Protein AF-A0A1I6FXL6-F1 (afdb_monomer_lite)

InterPro domains:
  IPR005835 Nucleotidyl transferase domain [PF00483] (46-208)
  IPR029044 Nucleotide-diphospho-sugar transferases [G3DSA:3.90.550.10] (43-233)
  IPR029044 Nucleotide-diphospho-sugar transferases [SSF53448] (46-231)
  IPR050065 Bifunctional protein GlmU-like [PTHR43584] (46-233)

Radius of gyration: 17.52 Å; chains: 1; bounding box: 41×56×43 Å

Organism: Halorubrum sodomense (NCBI:txid35743)

Foldseek 3Di:
DDKKKKKFAADDDDWKWQDDQQWTDADDDDDDDDDDDDDPDDDHGHTAAIEIQDEPPRVVVCVVAPQHDPNHGYHYFYPPDPQADLSSVLSCLVPYAWKIKMAMTLKFFQITPRVLVVVCVPFQKEFAKDFDPQVVLLQAWAFDADPVRFTQFTDGNDPGGPHRIGGRRIMIHTSCLSVLSVPFDGDVVRHGYSRSSVNVCVVVPTGYYYDHGHDMQRHDDPVSSVVSVCSSVVVPDPDD

pLDDT: mean 76.02, std 23.43, range [23.67, 97.94]

Secondary structure (DSSP, 8-state):
----EEEEE-SS---B--PBTTB-----PPS--------TT------SEEEEEEBTBHHHHHHHHTTEETTEEEEEEE--S---HHHHHHTTGGG--SSEEEEETTEEESSB-HHHHHHTTSSSEEEEEEE--HHHHTTSEEEEE-TTS-EEEEEES-SS-S-SEEEEEEEEE-THHHHHHHT----TTS---HHHHHHHHHHHT--EEEEE-S-EEE--STHHHHHHHHHHTT------

Sequence (240 aa):
MDRASAVVRNEDTSICVESIENESVVRKRPATVRGPRSGPFGIDPGADELVVIVGYEAAQIVDRFGDAFEGVPITYAHQRERLGLGHAVLQAEPHVDGTFLLVNGDNVFAGSVAPAVEAVAEADAVLAVEEVSPEVAATTGVIETDEVGRVTGIVEKPAEPPSTLVTTGCYVLPEDVFHACALLRPSAEGEYQLSEAVGLLVRAGYEVETVRVGERVNVNIPDDIERASGLVRGESGTSS

Structure (mmCIF, N/CA/C/O backbone):
data_AF-A0A1I6FXL6-F1
#
_entry.id   AF-A0A1I6FXL6-F1
#
loop_
_atom_site.group_PDB
_atom_site.id
_atom_site.type_symbol
_atom_site.label_atom_id
_atom_site.label_alt_id
_atom_site.label_comp_id
_atom_site.label_asym_id
_atom_site.label_entity_id
_atom_site.label_seq_id
_atom_site.pdbx_PDB_ins_code
_atom_site.Cartn_x
_atom_site.Cartn_y
_atom_site.Cartn_z
_atom_site.occupancy
_atom_site.B_iso_or_equiv
_atom_site.auth_seq_id
_atom_site.auth_comp_id
_atom_site.auth_asym_id
_atom_site.auth_atom_id
_atom_site.pdbx_PDB_model_num
ATOM 1 N N . MET A 1 1 ? 16.517 5.643 -3.283 1.00 32.84 1 MET A N 1
ATOM 2 C CA . MET A 1 1 ? 16.492 4.189 -3.504 1.00 32.84 1 MET A CA 1
ATOM 3 C C . MET A 1 1 ? 15.330 3.845 -4.407 1.00 32.84 1 MET A C 1
ATOM 5 O O . MET A 1 1 ? 14.529 4.725 -4.722 1.00 32.84 1 MET A O 1
ATOM 9 N N . ASP A 1 2 ? 15.296 2.603 -4.857 1.00 36.66 2 ASP A N 1
ATOM 10 C CA . ASP A 1 2 ? 14.399 2.126 -5.893 1.00 36.66 2 ASP A CA 1
ATOM 11 C C . ASP A 1 2 ? 13.208 1.402 -5.273 1.00 36.66 2 ASP A C 1
ATOM 13 O O . ASP A 1 2 ? 13.325 0.756 -4.236 1.00 36.66 2 ASP A O 1
ATOM 17 N N . ARG A 1 3 ? 12.038 1.566 -5.892 1.00 39.38 3 ARG A N 1
ATOM 18 C CA . ARG A 1 3 ? 10.772 1.019 -5.406 1.00 39.38 3 ARG A CA 1
ATOM 19 C C . ARG A 1 3 ? 10.142 0.161 -6.488 1.00 39.38 3 ARG A C 1
ATOM 21 O O . ARG A 1 3 ? 9.489 0.680 -7.391 1.00 39.38 3 ARG A O 1
ATOM 28 N N . ALA A 1 4 ? 10.348 -1.146 -6.381 1.00 32.81 4 ALA A N 1
ATOM 29 C CA . ALA A 1 4 ? 9.409 -2.115 -6.931 1.00 32.81 4 ALA A CA 1
ATOM 30 C C . ALA A 1 4 ? 8.164 -2.180 -6.026 1.00 32.81 4 ALA A C 1
ATOM 32 O O . ALA A 1 4 ? 8.169 -1.698 -4.888 1.00 32.81 4 ALA A O 1
ATOM 33 N N . SER A 1 5 ? 7.075 -2.771 -6.500 1.00 42.16 5 SER A N 1
ATOM 34 C CA . SER A 1 5 ? 5.907 -3.078 -5.660 1.00 42.16 5 SER A CA 1
ATOM 35 C C . SER A 1 5 ? 5.261 -4.367 -6.147 1.00 42.16 5 SER A C 1
ATOM 37 O O . SER A 1 5 ? 5.043 -4.524 -7.345 1.00 42.16 5 SER A O 1
ATOM 39 N N . ALA A 1 6 ? 4.986 -5.298 -5.239 1.00 46.84 6 ALA A N 1
ATOM 40 C CA . ALA A 1 6 ? 4.381 -6.584 -5.555 1.00 46.84 6 ALA A CA 1
ATOM 41 C C . ALA A 1 6 ? 2.905 -6.572 -5.147 1.00 46.84 6 ALA A C 1
ATOM 43 O O . ALA A 1 6 ? 2.578 -6.366 -3.978 1.00 46.84 6 ALA A O 1
ATOM 44 N N . VAL A 1 7 ? 2.021 -6.806 -6.113 1.00 46.59 7 VAL A N 1
ATOM 45 C CA . VAL A 1 7 ? 0.597 -7.065 -5.891 1.00 46.59 7 VAL A CA 1
ATOM 46 C C . VAL A 1 7 ? 0.344 -8.570 -5.992 1.00 46.59 7 VAL A C 1
ATOM 48 O O . VAL A 1 7 ? 0.987 -9.281 -6.763 1.00 46.59 7 VAL A O 1
ATOM 51 N N . VAL A 1 8 ? -0.556 -9.065 -5.150 1.00 49.78 8 VAL A N 1
ATOM 52 C CA . VAL A 1 8 ? -0.733 -10.478 -4.829 1.00 49.78 8 VAL A CA 1
ATOM 53 C C . VAL A 1 8 ? -2.215 -10.831 -4.849 1.00 49.78 8 VAL A C 1
ATOM 55 O O . VAL A 1 8 ? -2.989 -10.364 -4.010 1.00 49.78 8 VAL A O 1
ATOM 58 N N . ARG A 1 9 ? -2.594 -11.703 -5.785 1.00 37.50 9 ARG A N 1
ATOM 59 C CA . ARG A 1 9 ? -3.959 -12.228 -5.930 1.00 37.50 9 ARG A CA 1
ATOM 60 C C . ARG A 1 9 ? -4.186 -13.414 -4.988 1.00 37.50 9 ARG A C 1
ATOM 62 O O . ARG A 1 9 ? -3.285 -14.239 -4.821 1.00 37.50 9 ARG A O 1
ATOM 69 N N . ASN A 1 10 ? -5.369 -13.531 -4.381 1.00 38.50 10 ASN A N 1
ATOM 70 C CA . ASN A 1 10 ? -5.660 -14.644 -3.473 1.00 38.50 10 ASN A CA 1
ATOM 71 C C . ASN A 1 10 ? -7.155 -15.009 -3.365 1.00 38.50 10 ASN A C 1
ATOM 73 O O . ASN A 1 10 ? -7.961 -14.165 -2.997 1.00 38.50 10 ASN A O 1
ATOM 77 N N . GLU A 1 11 ? -7.500 -16.287 -3.571 1.00 33.50 11 GLU A N 1
ATOM 78 C CA . GLU A 1 11 ? -8.857 -16.826 -3.321 1.00 33.50 11 GLU A CA 1
ATOM 79 C C . GLU A 1 11 ? -9.042 -17.592 -1.978 1.00 33.50 11 GLU A C 1
ATOM 81 O O . GLU A 1 11 ? -10.140 -18.063 -1.710 1.00 33.50 11 GLU A O 1
ATOM 86 N N . ASP A 1 12 ? -8.000 -17.780 -1.144 1.00 27.62 12 ASP A N 1
ATOM 87 C CA . ASP A 1 12 ? -8.063 -18.536 0.141 1.00 27.62 12 ASP A CA 1
ATOM 88 C C . ASP A 1 12 ? -6.744 -18.393 0.955 1.00 27.62 12 ASP A C 1
ATOM 90 O O . ASP A 1 12 ? -5.660 -18.525 0.385 1.00 27.62 12 ASP A O 1
ATOM 94 N N . THR A 1 13 ? -6.788 -18.140 2.271 1.00 28.19 13 THR A N 1
ATOM 95 C CA . THR A 1 13 ? -5.673 -17.497 3.025 1.00 28.19 13 THR A CA 1
ATOM 96 C C . THR A 1 13 ? -4.724 -18.401 3.837 1.00 28.19 13 THR A C 1
ATOM 98 O O . THR A 1 13 ? -5.169 -19.096 4.746 1.00 28.19 13 THR A O 1
ATOM 101 N N . SER A 1 14 ? -3.399 -18.243 3.627 1.00 23.67 14 SER A N 1
ATOM 102 C CA . SER A 1 14 ? -2.348 -18.266 4.686 1.00 23.67 14 SER A CA 1
ATOM 103 C C . SER A 1 14 ? -0.954 -17.854 4.145 1.00 23.67 14 SER A C 1
ATOM 105 O O . SER A 1 14 ? -0.255 -18.684 3.567 1.00 23.67 14 SER A O 1
ATOM 107 N N . ILE A 1 15 ? -0.518 -16.593 4.298 1.00 31.08 15 ILE A N 1
ATOM 108 C CA . ILE A 1 15 ? 0.605 -16.017 3.513 1.00 31.08 15 ILE A CA 1
ATOM 109 C C . ILE A 1 15 ? 1.926 -15.823 4.292 1.00 31.08 15 ILE A C 1
ATOM 111 O O . ILE A 1 15 ? 1.983 -15.069 5.263 1.00 31.08 15 ILE A O 1
ATOM 115 N N . CYS A 1 16 ? 3.029 -16.401 3.799 1.00 25.58 16 CYS A N 1
ATOM 116 C CA . CYS A 1 16 ? 4.402 -16.138 4.269 1.00 25.58 16 CYS A CA 1
ATOM 117 C C . CYS A 1 16 ? 5.187 -15.248 3.289 1.00 25.58 16 CYS A C 1
ATOM 119 O O . CYS A 1 16 ? 5.031 -15.387 2.073 1.00 25.58 16 CYS A O 1
ATOM 121 N N . VAL A 1 17 ? 6.052 -14.374 3.820 1.00 33.59 17 VAL A N 1
ATOM 122 C CA . VAL A 1 17 ? 6.953 -13.501 3.043 1.00 33.59 17 VAL A CA 1
ATOM 123 C C . VAL A 1 17 ? 8.381 -13.792 3.483 1.00 33.59 17 VAL A C 1
ATOM 125 O O . VAL A 1 17 ? 8.807 -13.390 4.559 1.00 33.59 17 VAL A O 1
ATOM 128 N N . GLU A 1 18 ? 9.115 -14.516 2.644 1.00 29.53 18 GLU A N 1
ATOM 129 C CA . GLU A 1 18 ? 10.535 -14.801 2.845 1.00 29.53 18 GLU A CA 1
ATOM 130 C C . GLU A 1 18 ? 11.332 -13.925 1.884 1.00 29.53 18 GLU A C 1
ATOM 132 O O . GLU A 1 18 ? 11.321 -14.149 0.672 1.00 29.53 18 GLU A O 1
ATOM 137 N N . SER A 1 19 ? 12.002 -12.904 2.410 1.00 27.09 19 SER A N 1
ATOM 138 C CA . SER A 1 19 ? 12.813 -12.014 1.583 1.00 27.09 19 SER A CA 1
ATOM 139 C C . SER A 1 19 ? 14.135 -12.678 1.213 1.00 27.09 19 SER A C 1
ATOM 141 O O . SER A 1 19 ? 14.892 -13.119 2.075 1.00 27.09 19 SER A O 1
ATOM 143 N N . ILE A 1 20 ? 14.435 -12.717 -0.082 1.00 27.67 20 ILE A N 1
ATOM 144 C CA . ILE A 1 20 ? 15.781 -13.009 -0.576 1.00 27.67 20 ILE A CA 1
ATOM 145 C C . ILE A 1 20 ? 16.508 -11.666 -0.718 1.00 27.67 20 ILE A C 1
ATOM 147 O O . ILE A 1 20 ? 15.872 -10.632 -0.912 1.00 27.67 20 ILE A O 1
ATOM 151 N N . GLU A 1 21 ? 17.832 -11.672 -0.558 1.00 28.00 21 GLU A N 1
ATOM 152 C CA . GLU A 1 21 ? 18.663 -10.465 -0.486 1.00 28.00 21 GLU A CA 1
ATOM 153 C C . GLU A 1 21 ? 18.315 -9.463 -1.618 1.00 28.00 21 GLU A C 1
ATOM 155 O O . GLU A 1 21 ? 18.408 -9.800 -2.798 1.00 28.00 21 GLU A O 1
ATOM 160 N N . ASN A 1 22 ? 17.905 -8.250 -1.211 1.00 29.56 22 ASN A N 1
ATOM 161 C CA . ASN A 1 22 ? 17.391 -7.099 -1.981 1.00 29.56 22 ASN A CA 1
ATOM 162 C C . ASN A 1 22 ? 15.947 -7.076 -2.544 1.00 29.56 22 ASN A C 1
ATOM 164 O O . ASN A 1 22 ? 15.538 -5.981 -2.926 1.00 29.56 22 ASN A O 1
ATOM 168 N N . GLU A 1 23 ? 15.157 -8.158 -2.616 1.00 36.22 23 GLU A N 1
ATOM 169 C CA . GLU A 1 23 ? 13.880 -8.130 -3.381 1.00 36.22 23 GLU A CA 1
ATOM 170 C C . GLU A 1 23 ? 12.723 -8.935 -2.727 1.00 36.22 23 GLU A C 1
ATOM 172 O O . GLU A 1 23 ? 12.857 -10.130 -2.445 1.00 36.22 23 GLU A O 1
ATOM 177 N N . SER A 1 24 ? 11.561 -8.299 -2.497 1.00 30.62 24 SER A N 1
ATOM 178 C CA . SER A 1 24 ? 10.391 -8.897 -1.805 1.00 30.62 24 SER A CA 1
ATOM 179 C C . SER A 1 24 ? 9.467 -9.734 -2.712 1.00 30.62 24 SER A C 1
ATOM 181 O O . SER A 1 24 ? 9.082 -9.279 -3.788 1.00 30.62 24 SER A O 1
ATOM 183 N N . VAL A 1 25 ? 9.040 -10.930 -2.258 1.00 34.28 25 VAL A N 1
ATOM 184 C CA . VAL A 1 25 ? 8.176 -11.872 -3.021 1.00 34.28 25 VAL A CA 1
ATOM 185 C C . VAL A 1 25 ? 7.209 -12.673 -2.116 1.00 34.28 25 VAL A C 1
ATOM 187 O O . VAL A 1 25 ? 7.435 -12.802 -0.913 1.00 34.28 25 VAL A O 1
ATOM 190 N N . VAL A 1 26 ? 6.126 -13.223 -2.695 1.00 33.97 26 VAL A N 1
ATOM 191 C CA . VAL A 1 26 ? 4.982 -13.915 -2.042 1.00 33.97 26 VAL A CA 1
ATOM 192 C C . VAL A 1 26 ? 4.462 -15.073 -2.963 1.00 33.97 26 VAL A C 1
ATOM 194 O O . VAL A 1 26 ? 4.589 -14.936 -4.167 1.00 33.97 26 VAL A O 1
ATOM 197 N N . ARG A 1 27 ? 3.943 -16.244 -2.508 1.00 36.94 27 ARG A N 1
ATOM 198 C CA . ARG A 1 27 ? 3.601 -17.439 -3.387 1.00 36.94 27 ARG A CA 1
ATOM 199 C C . ARG A 1 27 ? 2.527 -18.418 -2.797 1.00 36.94 27 ARG A C 1
ATOM 201 O O . ARG A 1 27 ? 2.508 -18.348 -1.584 1.00 36.94 27 ARG A O 1
ATOM 208 N N . LYS A 1 28 ? 1.689 -19.302 -3.471 1.00 36.78 28 LYS A N 1
ATOM 209 C CA . LYS A 1 28 ? 0.489 -20.121 -2.924 1.00 36.78 28 LYS A CA 1
ATOM 210 C C . LYS A 1 28 ? 0.446 -21.660 -2.673 1.00 36.78 28 LYS A C 1
ATOM 212 O O . LYS A 1 28 ? 0.824 -22.460 -3.526 1.00 36.78 28 LYS A O 1
ATOM 217 N N . ARG A 1 29 ? -0.241 -22.060 -1.569 1.00 32.38 29 ARG A N 1
ATOM 218 C CA . ARG A 1 29 ? -1.149 -23.231 -1.402 1.00 32.38 29 ARG A CA 1
ATOM 219 C C . ARG A 1 29 ? -2.660 -22.909 -1.469 1.00 32.38 29 ARG A C 1
ATOM 221 O O . ARG A 1 29 ? -3.140 -22.118 -0.662 1.00 32.38 29 ARG A O 1
ATOM 228 N N . PRO A 1 30 ? -3.441 -23.597 -2.318 1.00 26.94 30 PRO A N 1
ATOM 229 C CA . PRO A 1 30 ? -4.892 -23.711 -2.165 1.00 26.94 30 PRO A CA 1
ATOM 230 C C . PRO A 1 30 ? -5.265 -24.840 -1.183 1.00 26.94 30 PRO A C 1
ATOM 232 O O . PRO A 1 30 ? -4.432 -25.675 -0.811 1.00 26.94 30 PRO A O 1
ATOM 235 N N . ALA A 1 31 ? -6.537 -24.907 -0.786 1.00 28.28 31 ALA A N 1
ATOM 236 C CA . ALA A 1 31 ? -7.036 -25.917 0.144 1.00 28.28 31 ALA A CA 1
ATOM 237 C C . ALA A 1 31 ? -6.984 -27.368 -0.402 1.00 28.28 31 ALA A C 1
ATOM 239 O O . ALA A 1 31 ? -7.192 -27.630 -1.584 1.00 28.28 31 ALA A O 1
ATOM 240 N N . THR A 1 32 ? -6.869 -28.337 0.519 1.00 29.00 32 THR A N 1
ATOM 241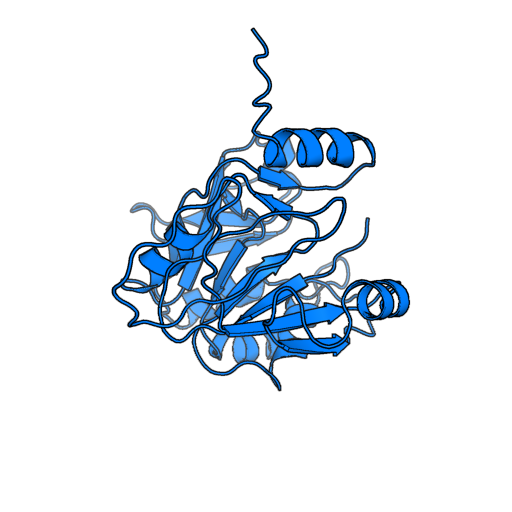 C CA . THR A 1 32 ? -7.083 -29.796 0.321 1.00 29.00 32 THR A CA 1
ATOM 242 C C . THR A 1 32 ? -5.898 -30.657 -0.164 1.00 29.00 32 THR A C 1
ATOM 244 O O . THR A 1 32 ? -5.955 -31.294 -1.214 1.00 29.00 32 THR A O 1
ATOM 247 N N . VAL A 1 33 ? -4.903 -30.882 0.709 1.00 29.67 33 VAL A N 1
ATOM 248 C CA . VAL A 1 33 ? -4.162 -32.167 0.757 1.00 29.67 33 VAL A CA 1
ATOM 249 C C . VAL A 1 33 ? -3.999 -32.637 2.208 1.00 29.67 33 VAL A C 1
ATOM 251 O O . VAL A 1 33 ? -3.400 -31.952 3.029 1.00 29.67 33 VAL A O 1
ATOM 254 N N . ARG A 1 34 ? -4.479 -33.848 2.535 1.00 28.83 34 ARG A N 1
ATOM 255 C CA . ARG A 1 34 ? -4.151 -34.545 3.795 1.00 28.83 34 ARG A CA 1
ATOM 256 C C . ARG A 1 34 ? -3.038 -35.569 3.560 1.00 28.83 34 ARG A C 1
ATOM 258 O O . ARG A 1 34 ? -3.296 -36.624 2.985 1.00 28.83 34 ARG A O 1
ATOM 265 N N . GLY A 1 35 ? -1.835 -35.317 4.072 1.00 28.72 35 GLY A N 1
ATOM 266 C CA . GLY A 1 35 ? -0.770 -36.324 4.127 1.00 28.72 35 GLY A CA 1
ATOM 267 C C . GLY A 1 35 ? 0.551 -35.778 4.688 1.00 28.72 35 GLY A C 1
ATOM 268 O O . GLY A 1 35 ? 0.940 -34.678 4.310 1.00 28.72 35 GLY A O 1
ATOM 269 N N . PRO A 1 36 ? 1.261 -36.509 5.567 1.00 34.88 36 PRO A N 1
ATOM 270 C CA . PRO A 1 36 ? 2.519 -36.038 6.140 1.00 34.88 36 PRO A CA 1
ATOM 271 C C . PRO A 1 36 ? 3.696 -36.258 5.179 1.00 34.88 36 PRO A C 1
ATOM 273 O O . PRO A 1 36 ? 3.896 -37.369 4.681 1.00 34.88 36 PRO A O 1
ATOM 276 N N . ARG A 1 37 ? 4.526 -35.229 4.977 1.00 32.28 37 ARG A N 1
ATOM 277 C CA . ARG A 1 37 ? 5.867 -35.353 4.379 1.00 32.28 37 ARG A CA 1
ATOM 278 C C . ARG A 1 37 ? 6.855 -34.450 5.108 1.00 32.28 37 ARG A C 1
ATOM 280 O O . ARG A 1 37 ? 6.928 -33.258 4.846 1.00 32.28 37 ARG A O 1
ATOM 287 N N . SER A 1 38 ? 7.606 -35.036 6.031 1.00 31.97 38 SER A N 1
ATOM 288 C CA . SER A 1 38 ? 8.686 -34.367 6.751 1.00 31.97 38 SER A CA 1
ATOM 289 C C . SER A 1 38 ? 9.985 -34.374 5.938 1.00 31.97 38 SER A C 1
ATOM 291 O O . SER A 1 38 ? 10.414 -35.407 5.427 1.00 31.97 38 SER A O 1
ATOM 293 N N . GLY A 1 39 ? 10.630 -33.211 5.865 1.00 25.16 39 GLY A N 1
ATOM 294 C CA . GLY A 1 39 ? 11.972 -32.994 5.326 1.00 25.16 39 GLY A CA 1
ATOM 295 C C . GLY A 1 39 ? 12.623 -31.806 6.050 1.00 25.16 39 GLY A C 1
ATOM 296 O O . GLY A 1 39 ? 11.897 -31.001 6.631 1.00 25.16 39 GLY A O 1
ATOM 297 N N . PRO A 1 40 ? 13.962 -31.684 6.066 1.00 26.47 40 PRO A N 1
ATOM 298 C CA . PRO A 1 40 ? 14.669 -30.742 6.946 1.00 26.47 40 PRO A CA 1
ATOM 299 C C . PRO A 1 40 ? 14.553 -29.252 6.564 1.00 26.47 40 PRO A C 1
ATOM 301 O O . PRO A 1 40 ? 15.063 -28.417 7.298 1.00 26.47 40 PRO A O 1
ATOM 304 N N . PHE A 1 41 ? 13.888 -28.927 5.450 1.00 25.94 41 PHE A N 1
ATOM 305 C CA . PHE A 1 41 ? 13.638 -27.568 4.943 1.00 25.94 41 PHE A CA 1
ATOM 306 C C . PHE A 1 41 ? 12.193 -27.460 4.402 1.00 25.94 41 PHE A C 1
ATOM 308 O O . PHE A 1 41 ? 11.971 -27.121 3.243 1.00 25.94 41 PHE A O 1
ATOM 315 N N . GLY A 1 42 ? 11.199 -27.899 5.182 1.00 24.25 42 GLY A N 1
ATOM 316 C CA . GLY A 1 42 ? 9.799 -27.950 4.735 1.00 24.25 42 GLY A CA 1
ATOM 317 C C . GLY A 1 42 ? 9.104 -26.586 4.783 1.00 24.25 42 GLY A C 1
ATOM 318 O O . GLY A 1 42 ? 8.942 -26.045 5.872 1.00 24.25 42 GLY A O 1
ATOM 319 N N . ILE A 1 43 ? 8.669 -26.071 3.627 1.00 29.36 43 ILE A N 1
ATOM 320 C CA . ILE A 1 43 ? 7.992 -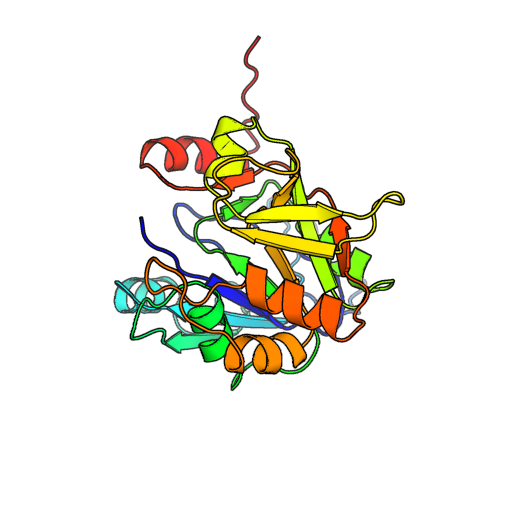24.770 3.473 1.00 29.36 43 ILE A CA 1
ATOM 321 C C . ILE A 1 43 ? 6.700 -24.937 2.650 1.00 29.36 43 ILE A C 1
ATOM 323 O O . ILE A 1 43 ? 6.647 -25.720 1.697 1.00 29.36 43 ILE A O 1
ATOM 327 N N . ASP A 1 44 ? 5.662 -24.189 3.036 1.00 35.06 44 ASP A N 1
ATOM 328 C CA . ASP A 1 44 ? 4.315 -24.190 2.459 1.00 35.06 44 ASP A CA 1
ATOM 329 C C . ASP A 1 44 ? 3.924 -22.752 2.012 1.00 35.06 44 ASP A C 1
ATOM 331 O O . ASP A 1 44 ? 4.065 -21.819 2.799 1.00 35.06 44 ASP A O 1
ATOM 335 N N . PRO A 1 45 ? 3.470 -22.543 0.761 1.00 38.47 45 PRO A N 1
ATOM 336 C CA . PRO A 1 45 ? 3.065 -21.216 0.235 1.00 38.47 45 PRO A CA 1
ATOM 337 C C . PRO A 1 45 ? 1.587 -20.756 0.553 1.00 38.47 45 PRO A C 1
ATOM 339 O O . PRO A 1 45 ? 0.803 -21.575 1.005 1.00 38.47 45 PRO A O 1
ATOM 342 N N . GLY A 1 46 ? 1.158 -19.496 0.270 1.00 49.16 46 GLY A N 1
ATOM 343 C CA . GLY A 1 46 ? -0.228 -18.908 0.333 1.00 49.16 46 GLY A CA 1
ATOM 344 C C . GLY A 1 46 ? -0.781 -17.768 -0.627 1.00 49.16 46 GLY A C 1
ATOM 345 O O . GLY A 1 46 ? -1.809 -17.213 -0.270 1.00 49.16 46 GLY A O 1
ATOM 346 N N . ALA A 1 47 ? -0.208 -17.394 -1.795 1.00 62.03 47 ALA A N 1
ATOM 347 C CA . ALA A 1 47 ? -0.606 -16.299 -2.749 1.00 62.03 47 ALA A CA 1
ATOM 348 C C . ALA A 1 47 ? -0.608 -16.658 -4.284 1.00 62.03 47 ALA A C 1
ATOM 350 O O . ALA A 1 47 ? 0.448 -17.061 -4.778 1.00 62.03 47 ALA A O 1
ATOM 351 N N . ASP A 1 48 ? -1.754 -16.644 -5.010 1.00 68.12 48 ASP A N 1
ATOM 352 C CA . ASP A 1 48 ? -2.025 -17.453 -6.251 1.00 68.12 48 ASP A CA 1
ATOM 353 C C . ASP A 1 48 ? -1.294 -17.005 -7.529 1.00 68.12 48 ASP A C 1
ATOM 355 O O . ASP A 1 48 ? -0.843 -17.841 -8.313 1.00 68.12 48 ASP A O 1
ATOM 359 N N . GLU A 1 49 ? -1.204 -15.695 -7.745 1.00 78.69 49 GLU A N 1
ATOM 360 C CA . GLU A 1 49 ? -0.495 -15.048 -8.853 1.00 78.69 49 GLU A CA 1
ATOM 361 C C . GLU A 1 49 ? 0.246 -13.826 -8.300 1.00 78.69 49 GLU A C 1
ATOM 363 O O . GLU A 1 49 ? -0.240 -13.150 -7.384 1.00 78.69 49 GLU A O 1
ATOM 368 N N . LEU A 1 50 ? 1.420 -13.549 -8.866 1.00 82.25 50 LEU A N 1
ATOM 369 C CA . LEU A 1 50 ? 2.216 -12.362 -8.585 1.00 82.25 50 LEU A CA 1
ATOM 370 C C . LEU A 1 50 ? 2.081 -11.340 -9.711 1.00 82.25 50 LEU A C 1
ATOM 372 O O . LEU A 1 50 ? 2.393 -11.640 -10.860 1.00 82.25 50 LEU A O 1
ATOM 376 N N . VAL A 1 51 ? 1.731 -10.104 -9.368 1.00 85.31 51 VAL A N 1
ATOM 377 C CA . VAL A 1 51 ? 1.811 -8.951 -10.271 1.00 85.31 51 VAL A CA 1
ATOM 378 C C . VAL A 1 51 ? 2.927 -8.033 -9.776 1.00 85.31 51 VAL A C 1
ATOM 380 O O . VAL A 1 51 ? 2.760 -7.286 -8.812 1.00 85.31 51 VAL A O 1
ATOM 383 N N . VAL A 1 52 ? 4.099 -8.102 -10.410 1.00 85.94 52 VAL A N 1
ATOM 384 C CA . VAL A 1 52 ? 5.277 -7.316 -10.009 1.00 85.94 52 VAL A CA 1
ATOM 385 C C . VAL A 1 52 ? 5.315 -6.019 -10.812 1.00 85.94 52 VAL A C 1
ATOM 387 O O . VAL A 1 52 ? 5.489 -6.023 -12.033 1.00 85.94 52 VAL A O 1
ATOM 390 N N . ILE A 1 53 ? 5.158 -4.891 -10.121 1.00 84.25 53 ILE A N 1
ATOM 391 C CA . ILE A 1 53 ? 5.228 -3.554 -10.707 1.00 84.25 53 ILE A CA 1
ATOM 392 C C . ILE A 1 53 ? 6.701 -3.140 -10.802 1.00 84.25 53 ILE A C 1
ATOM 394 O O . ILE A 1 53 ? 7.371 -2.916 -9.790 1.00 84.25 53 ILE A O 1
ATOM 398 N N . VAL A 1 54 ? 7.198 -3.037 -12.034 1.00 83.62 54 VAL A N 1
ATOM 399 C CA . VAL A 1 54 ? 8.597 -2.752 -12.380 1.00 83.62 54 VAL A CA 1
ATOM 400 C C . VAL A 1 54 ? 8.728 -1.436 -13.151 1.00 83.62 54 VAL A C 1
ATOM 402 O O . VAL A 1 54 ? 7.868 -1.077 -13.956 1.00 83.62 54 VAL A O 1
ATOM 405 N N . GLY A 1 55 ? 9.828 -0.713 -12.940 1.00 82.19 55 GLY A N 1
ATOM 406 C CA . GLY A 1 55 ? 10.063 0.596 -13.559 1.00 82.19 55 GLY A CA 1
ATOM 407 C C . GLY A 1 55 ? 11.530 0.805 -13.916 1.00 82.19 55 GLY A C 1
ATOM 408 O O . GLY A 1 55 ? 11.977 0.420 -14.997 1.00 82.19 55 GLY A O 1
ATOM 409 N N . TYR A 1 56 ? 12.288 1.406 -12.997 1.00 74.25 56 TYR A N 1
ATOM 410 C CA . TYR A 1 56 ? 13.748 1.467 -13.107 1.00 74.25 56 TYR A CA 1
ATOM 411 C C . TYR A 1 56 ? 14.355 0.054 -13.017 1.00 74.25 56 TYR A C 1
ATOM 413 O O . TYR A 1 56 ? 13.807 -0.805 -12.336 1.00 74.25 56 TYR A O 1
ATOM 421 N N . GLU A 1 57 ? 15.434 -0.191 -13.771 1.00 79.25 57 GLU A N 1
ATOM 422 C CA . GLU A 1 57 ? 16.161 -1.474 -13.862 1.00 79.25 57 GLU A CA 1
ATOM 423 C C . GLU A 1 57 ? 15.311 -2.751 -14.087 1.00 79.25 57 GLU A C 1
ATOM 425 O O . GLU A 1 57 ? 15.819 -3.860 -13.952 1.00 79.25 57 GLU A O 1
ATOM 430 N N . ALA A 1 58 ? 14.067 -2.613 -14.571 1.00 78.50 58 ALA A N 1
ATOM 431 C CA . ALA A 1 58 ? 13.096 -3.696 -14.785 1.00 78.50 58 ALA A CA 1
ATOM 432 C C . ALA A 1 58 ? 13.634 -4.943 -15.516 1.00 78.50 58 ALA A C 1
ATOM 434 O O . ALA A 1 58 ? 13.191 -6.051 -15.232 1.00 78.50 58 ALA A O 1
ATOM 435 N N . ALA A 1 59 ? 14.592 -4.781 -16.435 1.00 81.88 59 ALA A N 1
ATOM 436 C CA . ALA A 1 59 ? 15.232 -5.902 -17.122 1.00 81.88 59 ALA A CA 1
ATOM 437 C C . ALA A 1 59 ? 15.985 -6.841 -16.161 1.00 81.88 59 ALA A C 1
ATOM 439 O O . ALA A 1 59 ? 15.898 -8.049 -16.326 1.00 81.88 59 ALA A O 1
ATOM 440 N N . GLN A 1 60 ? 16.657 -6.311 -15.131 1.00 80.69 60 GLN A N 1
ATOM 441 C CA . GLN A 1 60 ? 17.347 -7.139 -14.134 1.00 80.69 60 GLN A CA 1
ATOM 442 C C . GLN A 1 60 ? 16.353 -7.930 -13.283 1.00 80.69 60 GLN A C 1
ATOM 444 O O . GLN A 1 60 ? 16.579 -9.111 -13.054 1.00 80.69 60 GLN A O 1
ATOM 449 N N . ILE A 1 61 ? 15.231 -7.315 -12.890 1.00 77.81 61 ILE A N 1
ATOM 450 C CA . ILE A 1 61 ? 14.157 -7.976 -12.131 1.00 77.81 61 ILE A CA 1
ATOM 451 C C . ILE A 1 61 ? 13.562 -9.131 -12.960 1.00 77.81 61 ILE A C 1
ATOM 453 O O . ILE A 1 61 ? 13.455 -10.258 -12.480 1.00 77.81 61 ILE A O 1
ATOM 457 N N . VAL A 1 62 ? 13.245 -8.886 -14.238 1.00 82.00 62 VAL A N 1
ATOM 458 C CA . VAL A 1 62 ? 12.710 -9.918 -15.146 1.00 82.00 62 VAL A CA 1
ATOM 459 C C . VAL A 1 62 ? 13.741 -11.024 -15.417 1.00 82.00 62 VAL A C 1
ATOM 461 O O . VAL A 1 62 ? 13.390 -12.197 -15.331 1.00 82.00 62 VAL A O 1
ATOM 464 N N . ASP A 1 63 ? 15.013 -10.694 -15.665 1.00 83.75 63 ASP A N 1
ATOM 465 C CA . ASP A 1 63 ? 16.089 -11.688 -15.841 1.00 83.75 63 ASP A CA 1
ATOM 466 C C . ASP A 1 63 ? 16.343 -12.512 -14.557 1.00 83.75 63 ASP A C 1
ATOM 468 O O . ASP A 1 63 ? 16.784 -13.662 -14.623 1.00 83.75 63 ASP A O 1
ATOM 472 N N . ARG A 1 64 ? 16.065 -11.935 -13.378 1.00 81.38 64 ARG A N 1
ATOM 473 C CA . ARG A 1 64 ? 16.281 -12.533 -12.051 1.00 81.38 64 ARG A CA 1
ATOM 474 C C . ARG A 1 64 ? 15.159 -13.473 -11.608 1.00 81.38 64 ARG A C 1
ATOM 476 O O . ARG A 1 64 ? 15.453 -14.448 -10.906 1.00 81.38 64 ARG A O 1
ATOM 483 N N . PHE A 1 65 ? 13.909 -13.190 -11.973 1.00 80.81 65 PHE A N 1
ATOM 484 C CA . PHE A 1 65 ? 12.733 -13.961 -11.547 1.00 80.81 65 PHE A CA 1
ATOM 485 C C . PHE A 1 65 ? 12.058 -14.759 -12.672 1.00 80.81 65 PHE A C 1
ATOM 487 O O . PHE A 1 65 ? 11.464 -15.800 -12.396 1.00 80.81 65 PHE A O 1
ATOM 494 N N . GLY A 1 66 ? 12.173 -14.326 -13.930 1.00 89.44 66 GLY A N 1
ATOM 495 C CA . GLY A 1 66 ? 11.502 -14.953 -15.071 1.00 89.44 66 GLY A CA 1
ATOM 496 C C . GLY A 1 66 ? 9.975 -14.932 -14.954 1.00 89.44 66 GLY A C 1
ATOM 497 O O . GLY A 1 66 ? 9.401 -14.094 -14.260 1.00 89.44 66 GLY A O 1
ATOM 498 N N . ASP A 1 67 ? 9.311 -15.872 -15.625 1.00 89.88 67 ASP A N 1
ATOM 499 C CA . ASP A 1 67 ? 7.842 -15.930 -15.703 1.00 89.88 67 ASP A CA 1
ATOM 500 C C . ASP A 1 67 ? 7.172 -16.568 -14.462 1.00 89.88 67 ASP A C 1
ATOM 502 O O . ASP A 1 67 ? 5.945 -16.652 -14.402 1.00 89.88 67 ASP A O 1
ATOM 506 N N . ALA A 1 68 ? 7.945 -17.077 -13.488 1.00 85.81 68 ALA A N 1
ATOM 507 C CA . ALA A 1 68 ? 7.411 -17.706 -12.275 1.00 85.81 68 ALA A CA 1
ATOM 508 C C . ALA A 1 68 ? 8.436 -17.809 -11.128 1.00 85.81 68 ALA A C 1
ATOM 510 O O . ALA A 1 68 ? 9.547 -18.305 -11.323 1.00 85.81 68 ALA A O 1
ATOM 511 N N . PHE A 1 69 ? 8.020 -17.485 -9.898 1.00 77.31 69 PHE A N 1
ATOM 512 C CA . PHE A 1 69 ? 8.802 -17.712 -8.674 1.00 77.31 69 PHE A CA 1
ATOM 513 C C . PHE A 1 69 ? 8.205 -18.860 -7.857 1.00 77.31 69 PHE A C 1
ATOM 515 O O . PHE A 1 69 ? 7.017 -18.860 -7.545 1.00 77.31 69 PHE A O 1
ATOM 522 N N . GLU A 1 70 ? 9.024 -19.857 -7.501 1.00 76.00 70 GLU A N 1
ATOM 523 C CA . GLU A 1 70 ? 8.623 -20.997 -6.649 1.00 76.00 70 GLU A CA 1
ATOM 524 C C . GLU A 1 70 ? 7.369 -21.763 -7.150 1.00 76.00 70 GLU A C 1
ATOM 526 O O . GLU A 1 70 ? 6.666 -22.417 -6.380 1.00 76.00 70 GLU A O 1
ATOM 531 N N . GLY A 1 71 ? 7.093 -21.700 -8.460 1.00 80.62 71 GLY A N 1
ATOM 532 C CA . GLY A 1 71 ? 5.929 -22.317 -9.110 1.00 80.62 71 GLY A CA 1
ATOM 533 C C . GLY A 1 71 ? 4.687 -21.424 -9.231 1.00 80.62 71 GLY A C 1
ATOM 534 O O . GLY A 1 71 ? 3.708 -21.859 -9.832 1.00 80.62 71 GLY A O 1
ATOM 535 N N . VAL A 1 72 ? 4.727 -20.195 -8.712 1.00 77.69 72 VAL A N 1
ATOM 536 C CA . VAL A 1 72 ? 3.675 -19.177 -8.872 1.00 77.69 72 VAL A CA 1
ATOM 537 C C . VAL A 1 72 ? 3.986 -18.300 -10.085 1.00 77.69 72 VAL A C 1
ATOM 539 O O . VAL A 1 72 ? 5.118 -17.820 -10.178 1.00 77.69 72 VAL A O 1
ATOM 542 N N . PRO A 1 73 ? 3.035 -18.090 -11.015 1.00 84.31 73 PRO A N 1
ATOM 543 C CA . PRO A 1 73 ? 3.254 -17.260 -12.197 1.00 84.31 73 PRO A CA 1
ATOM 544 C C . PRO A 1 73 ? 3.482 -15.791 -11.824 1.00 84.31 73 PRO A C 1
ATOM 546 O O . PRO A 1 73 ? 2.895 -15.293 -10.860 1.00 84.31 73 PRO A O 1
ATOM 549 N N . ILE A 1 74 ? 4.318 -15.108 -12.609 1.00 83.81 74 ILE A N 1
ATOM 550 C CA . ILE A 1 74 ? 4.572 -13.671 -12.493 1.00 83.81 74 ILE A CA 1
ATOM 551 C C . ILE A 1 74 ? 4.090 -12.945 -13.748 1.00 83.81 74 ILE A C 1
ATOM 553 O O . ILE A 1 74 ? 4.546 -13.210 -14.860 1.00 83.81 74 ILE A O 1
ATOM 557 N N . THR A 1 75 ? 3.239 -11.952 -13.529 1.00 87.31 75 THR A N 1
ATOM 558 C CA . THR A 1 75 ? 2.825 -10.940 -14.498 1.00 87.31 75 THR A CA 1
ATOM 559 C C . THR A 1 75 ? 3.554 -9.625 -14.184 1.00 87.31 75 THR A C 1
ATOM 561 O O . THR A 1 75 ? 3.590 -9.186 -13.035 1.00 87.31 75 THR A O 1
ATOM 564 N N . TYR A 1 76 ? 4.153 -8.971 -15.186 1.00 83.75 76 TYR A N 1
ATOM 565 C CA . TYR A 1 76 ? 4.932 -7.736 -14.988 1.00 83.75 76 TYR A CA 1
ATOM 566 C C . TYR A 1 76 ? 4.167 -6.484 -15.434 1.00 83.75 76 TYR A C 1
ATOM 568 O O . TYR A 1 76 ? 3.949 -6.264 -16.628 1.00 83.75 76 TYR A O 1
ATOM 576 N N . ALA A 1 77 ? 3.823 -5.621 -14.477 1.00 85.06 77 ALA A N 1
ATOM 577 C CA . ALA A 1 77 ? 3.207 -4.318 -14.727 1.00 85.06 77 ALA A CA 1
ATOM 578 C C . ALA A 1 77 ? 4.291 -3.231 -14.855 1.00 85.06 77 ALA A C 1
ATOM 580 O O . ALA A 1 77 ? 5.168 -3.115 -14.003 1.00 85.06 77 ALA A O 1
ATOM 581 N N . HIS A 1 78 ? 4.259 -2.407 -15.907 1.00 85.25 78 HIS A N 1
ATOM 582 C CA . HIS A 1 78 ? 5.350 -1.463 -16.198 1.00 85.25 78 HIS A CA 1
ATOM 583 C C . HIS A 1 78 ? 5.043 -0.015 -15.784 1.00 85.25 78 HIS A C 1
ATOM 585 O O . HIS A 1 78 ? 4.481 0.751 -16.572 1.00 85.25 78 HIS A O 1
ATOM 591 N N . GLN A 1 79 ? 5.532 0.420 -14.616 1.00 86.06 79 GLN A N 1
ATOM 592 C CA . GLN A 1 79 ? 5.539 1.840 -14.247 1.00 86.06 79 GLN A CA 1
ATOM 593 C C . GLN A 1 79 ? 6.647 2.595 -15.003 1.00 86.06 79 GLN A C 1
ATOM 595 O O . GLN A 1 79 ? 7.768 2.770 -14.525 1.00 86.06 79 GLN A O 1
ATOM 600 N N . ARG A 1 80 ? 6.324 3.066 -16.213 1.00 85.12 80 ARG A N 1
ATOM 601 C CA . ARG A 1 80 ? 7.265 3.801 -17.084 1.00 85.12 80 ARG A CA 1
ATOM 602 C C . ARG A 1 80 ? 7.642 5.184 -16.553 1.00 85.12 80 ARG A C 1
ATOM 604 O O . ARG A 1 80 ? 8.755 5.643 -16.795 1.00 85.12 80 ARG A O 1
ATOM 611 N N . GLU A 1 81 ? 6.728 5.836 -15.839 1.00 86.12 81 GLU A N 1
ATOM 612 C CA . GLU A 1 81 ? 6.932 7.156 -15.240 1.00 86.12 81 GLU A CA 1
ATOM 613 C C . GLU A 1 81 ? 6.781 7.051 -13.716 1.00 86.12 81 GLU A C 1
ATOM 615 O O . GLU A 1 81 ? 5.737 6.636 -13.208 1.00 86.12 81 GLU A O 1
ATOM 620 N N . ARG A 1 82 ? 7.839 7.408 -12.976 1.00 86.00 82 ARG A N 1
ATOM 621 C CA . ARG A 1 82 ? 7.901 7.299 -11.507 1.00 86.00 82 ARG A CA 1
ATOM 622 C C . ARG A 1 82 ? 7.130 8.441 -10.839 1.00 86.00 82 ARG A C 1
ATOM 624 O O . ARG A 1 82 ? 7.727 9.376 -10.319 1.00 86.00 82 ARG A O 1
ATOM 631 N N . LEU A 1 83 ? 5.803 8.366 -10.901 1.00 88.38 83 LEU A N 1
ATOM 632 C CA . LEU A 1 83 ? 4.866 9.387 -10.414 1.00 88.38 83 LEU A CA 1
ATOM 633 C C . LEU A 1 83 ? 4.224 8.990 -9.066 1.00 88.38 83 LEU A C 1
ATOM 635 O O . LEU A 1 83 ? 3.035 9.208 -8.860 1.00 88.38 83 LEU A O 1
ATOM 639 N N . GLY A 1 84 ? 4.980 8.383 -8.148 1.00 88.31 84 GLY A N 1
ATOM 640 C CA . GLY A 1 84 ? 4.475 7.939 -6.837 1.00 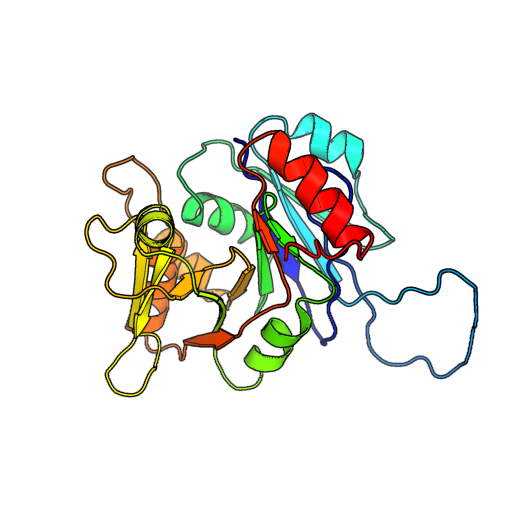88.31 84 GLY A CA 1
ATOM 641 C C . GLY A 1 84 ? 3.812 6.552 -6.817 1.00 88.31 84 GLY A C 1
ATOM 642 O O . GLY A 1 84 ? 3.691 5.876 -7.844 1.00 88.31 84 GLY A O 1
ATOM 643 N N . LEU A 1 85 ? 3.410 6.110 -5.618 1.00 88.94 85 LEU A N 1
ATOM 644 C CA . LEU A 1 85 ? 2.921 4.745 -5.363 1.00 88.94 85 LEU A CA 1
ATOM 645 C C . LEU A 1 85 ? 1.493 4.506 -5.880 1.00 88.94 85 LEU A C 1
ATOM 647 O O . LEU A 1 85 ? 1.215 3.436 -6.409 1.00 88.94 85 LEU A O 1
ATOM 651 N N . GLY A 1 86 ? 0.604 5.501 -5.811 1.00 91.94 86 GLY A N 1
ATOM 652 C CA . GLY A 1 86 ? -0.753 5.383 -6.362 1.00 91.94 86 GLY A CA 1
ATOM 653 C C . GLY A 1 86 ? -0.737 5.199 -7.883 1.00 91.94 86 GLY A C 1
ATOM 654 O O . GLY A 1 86 ? -1.471 4.374 -8.421 1.00 91.94 86 GLY A O 1
ATOM 655 N N . HIS A 1 87 ? 0.183 5.881 -8.576 1.00 90.56 87 HIS A N 1
ATOM 656 C CA . HIS A 1 87 ? 0.419 5.651 -10.003 1.00 90.56 87 HIS A CA 1
ATOM 657 C C . HIS A 1 87 ? 0.987 4.251 -10.287 1.00 90.56 87 HIS A C 1
ATOM 659 O O . HIS A 1 87 ? 0.663 3.671 -11.319 1.00 90.56 87 HIS A O 1
ATOM 665 N N . ALA A 1 88 ? 1.835 3.709 -9.401 1.00 87.94 88 ALA A N 1
ATOM 666 C CA . ALA A 1 88 ? 2.393 2.362 -9.543 1.00 87.94 88 ALA A CA 1
ATOM 667 C C . ALA A 1 88 ? 1.295 1.294 -9.435 1.00 87.94 88 ALA A C 1
ATOM 669 O O . ALA A 1 88 ? 1.160 0.476 -10.342 1.00 87.94 88 ALA A O 1
ATOM 670 N N . VAL A 1 89 ? 0.477 1.360 -8.378 1.00 90.44 89 VAL A N 1
ATOM 671 C CA . VAL A 1 89 ? -0.654 0.446 -8.144 1.00 90.44 89 VAL A CA 1
ATOM 672 C C . VAL A 1 89 ? -1.639 0.476 -9.313 1.00 90.44 89 VAL A C 1
ATOM 674 O O . VAL A 1 89 ? -2.033 -0.582 -9.790 1.00 90.44 89 VAL A O 1
ATOM 677 N N . LEU A 1 90 ? -1.948 1.653 -9.869 1.00 92.69 90 LEU A N 1
ATOM 678 C CA . LEU A 1 90 ? -2.828 1.769 -11.039 1.00 92.69 90 LEU A CA 1
ATOM 679 C C . LEU A 1 90 ? -2.314 1.018 -12.287 1.00 92.69 90 LEU A C 1
ATOM 681 O O . LEU A 1 90 ? -3.117 0.626 -13.124 1.00 92.69 90 LEU A O 1
ATOM 685 N N . GLN A 1 91 ? -1.007 0.745 -12.419 1.00 90.69 91 GLN A N 1
ATOM 686 C CA . GLN A 1 91 ? -0.503 -0.065 -13.543 1.00 90.69 91 GLN A CA 1
ATOM 687 C C . GLN A 1 91 ? -0.842 -1.562 -13.412 1.00 90.69 91 GLN A C 1
ATOM 689 O O . GLN A 1 91 ? -0.697 -2.296 -14.388 1.00 90.69 91 GLN A O 1
ATOM 694 N N . ALA A 1 92 ? -1.257 -2.021 -12.226 1.00 89.62 92 ALA A N 1
ATOM 695 C CA . ALA A 1 92 ? -1.659 -3.403 -11.966 1.00 89.62 92 ALA A CA 1
ATOM 696 C C . ALA A 1 92 ? -3.159 -3.664 -12.210 1.00 89.62 92 ALA A C 1
ATOM 698 O O . ALA A 1 92 ? -3.544 -4.825 -12.304 1.00 89.62 92 ALA A O 1
ATOM 699 N N . GLU A 1 93 ? -3.983 -2.619 -12.381 1.00 91.38 93 GLU A N 1
ATOM 700 C CA . GLU A 1 93 ? -5.430 -2.711 -12.663 1.00 91.38 93 GLU A CA 1
ATOM 701 C C . GLU A 1 93 ? -5.790 -3.751 -13.756 1.00 91.38 93 GLU A C 1
ATOM 703 O O . GLU A 1 93 ? -6.705 -4.539 -13.533 1.00 91.38 93 GLU A O 1
ATOM 708 N N . PRO A 1 94 ? -5.066 -3.884 -14.894 1.00 91.75 94 PRO A N 1
ATOM 709 C CA . PRO A 1 94 ? -5.404 -4.871 -15.933 1.00 91.75 94 PRO A CA 1
ATOM 710 C C . PRO A 1 94 ? -5.095 -6.340 -15.580 1.00 91.75 94 PRO A C 1
ATOM 712 O O . PRO A 1 94 ? -5.232 -7.211 -16.444 1.00 91.75 94 PRO A O 1
ATOM 715 N N . HIS A 1 95 ? -4.601 -6.609 -14.370 1.00 87.19 95 HIS A N 1
ATOM 716 C CA . HIS A 1 95 ? -4.052 -7.900 -13.940 1.00 87.19 95 HIS A CA 1
ATOM 717 C C . HIS A 1 95 ? -4.600 -8.379 -12.584 1.00 87.19 95 HIS A C 1
ATOM 719 O O . HIS A 1 95 ? -4.207 -9.443 -12.106 1.00 87.19 95 HIS A O 1
ATOM 725 N N . VAL A 1 96 ? -5.472 -7.599 -11.940 1.00 83.31 96 VAL A N 1
ATOM 726 C CA . VAL A 1 96 ? -5.880 -7.803 -10.546 1.00 83.31 96 VAL A CA 1
ATOM 727 C C . VAL A 1 96 ? -7.385 -7.584 -10.421 1.00 83.31 96 VAL A C 1
ATOM 729 O O . VAL A 1 96 ? -7.854 -6.455 -10.509 1.00 83.31 96 VAL A O 1
ATOM 732 N N . ASP A 1 97 ? -8.123 -8.670 -10.184 1.00 81.50 97 ASP A N 1
ATOM 733 C CA . ASP A 1 97 ? -9.553 -8.637 -9.858 1.00 81.50 97 ASP A CA 1
ATOM 734 C C . ASP A 1 97 ? -9.751 -9.007 -8.376 1.00 81.50 97 ASP A C 1
ATOM 736 O O . ASP A 1 97 ? -9.063 -9.898 -7.863 1.00 81.50 97 ASP A O 1
ATOM 740 N N . GLY A 1 98 ? -10.729 -8.392 -7.710 1.00 84.50 98 GLY A N 1
ATOM 741 C CA . GLY A 1 98 ? -11.082 -8.645 -6.313 1.00 84.50 98 GLY A CA 1
ATOM 742 C C . GLY A 1 98 ? -10.102 -8.071 -5.284 1.00 84.50 98 GLY A C 1
ATOM 743 O O . GLY A 1 98 ? -9.288 -7.192 -5.566 1.00 84.50 98 GLY A O 1
ATOM 744 N N . THR A 1 99 ? -10.208 -8.559 -4.047 1.00 85.12 99 THR A N 1
ATOM 745 C CA . THR A 1 99 ? -9.348 -8.139 -2.931 1.00 85.12 99 THR A CA 1
ATOM 746 C C . THR A 1 99 ? -7.939 -8.715 -3.073 1.00 85.12 99 THR A C 1
ATOM 748 O O . THR A 1 99 ? -7.765 -9.919 -3.270 1.00 85.12 99 THR A O 1
ATOM 751 N N . PHE A 1 100 ? -6.919 -7.870 -2.921 1.00 85.12 100 PHE A N 1
ATOM 752 C CA . PHE A 1 100 ? -5.516 -8.236 -3.112 1.00 85.12 100 PHE A CA 1
ATOM 753 C C . PHE A 1 100 ? -4.615 -7.758 -1.973 1.00 85.12 100 PHE A C 1
ATOM 755 O O . PHE A 1 100 ? -4.893 -6.769 -1.297 1.00 85.12 100 PHE A O 1
ATOM 762 N N . LEU A 1 101 ? -3.491 -8.450 -1.787 1.00 89.38 101 LEU A N 1
ATOM 763 C CA . LEU A 1 101 ? -2.394 -8.013 -0.924 1.00 89.38 101 LEU A CA 1
ATOM 764 C C . LEU A 1 101 ? -1.403 -7.185 -1.763 1.00 89.38 101 LEU A C 1
ATOM 766 O O . LEU A 1 101 ? -1.041 -7.566 -2.872 1.00 89.38 101 LEU A O 1
ATOM 770 N N . LEU A 1 102 ? -0.949 -6.053 -1.240 1.00 87.94 102 LEU A N 1
ATOM 771 C CA . LEU A 1 102 ? 0.099 -5.206 -1.808 1.00 87.94 102 LEU A CA 1
ATOM 772 C C . LEU A 1 102 ? 1.252 -5.127 -0.808 1.00 87.94 102 LEU A C 1
ATOM 774 O O . LEU A 1 102 ? 1.038 -4.786 0.354 1.00 87.94 102 LEU A O 1
ATOM 778 N N . VAL A 1 103 ? 2.472 -5.392 -1.271 1.00 86.75 103 VAL A N 1
ATOM 779 C CA . VAL A 1 103 ? 3.706 -5.243 -0.491 1.00 86.75 103 VAL A CA 1
ATOM 780 C C . VAL A 1 103 ? 4.717 -4.428 -1.296 1.00 86.75 103 VAL A C 1
ATOM 782 O O . VAL A 1 103 ? 5.061 -4.776 -2.428 1.00 86.75 103 VAL A O 1
ATOM 785 N N . ASN A 1 104 ? 5.214 -3.334 -0.722 1.00 84.06 104 ASN A N 1
ATOM 786 C CA . ASN A 1 104 ? 6.279 -2.544 -1.334 1.00 84.06 104 ASN A CA 1
ATOM 787 C C . ASN A 1 104 ? 7.591 -3.356 -1.384 1.00 84.06 104 ASN A C 1
ATOM 789 O O . ASN A 1 104 ? 7.975 -3.995 -0.405 1.00 84.06 104 ASN A O 1
ATOM 793 N N . GLY A 1 105 ? 8.297 -3.318 -2.517 1.00 77.31 105 GLY A N 1
ATOM 794 C CA . GLY A 1 105 ? 9.477 -4.157 -2.780 1.00 77.31 105 GLY A CA 1
ATOM 795 C C . GLY A 1 105 ? 10.756 -3.756 -2.036 1.00 77.31 105 GLY A C 1
ATOM 796 O O . GLY A 1 105 ? 11.747 -4.470 -2.120 1.00 77.31 105 GLY A O 1
ATOM 797 N N . ASP A 1 106 ? 10.730 -2.633 -1.316 1.00 77.00 106 ASP A N 1
ATOM 798 C CA . ASP A 1 106 ? 11.763 -2.174 -0.379 1.00 77.00 106 ASP A CA 1
ATOM 799 C C . ASP A 1 106 ? 11.565 -2.740 1.047 1.00 77.00 106 ASP A C 1
ATOM 801 O O . ASP A 1 106 ? 12.350 -2.438 1.945 1.00 77.00 106 ASP A O 1
ATOM 805 N N . ASN A 1 107 ? 10.537 -3.569 1.289 1.00 79.94 107 ASN A N 1
ATOM 806 C CA . ASN A 1 107 ? 10.154 -4.008 2.633 1.00 79.94 107 ASN A CA 1
ATOM 807 C C . ASN A 1 107 ? 10.313 -5.513 2.886 1.00 79.94 107 ASN A C 1
ATOM 809 O O . ASN A 1 107 ? 9.735 -6.359 2.201 1.00 79.94 107 ASN A O 1
ATOM 813 N N . VAL A 1 108 ? 11.084 -5.818 3.933 1.00 78.81 108 VAL A N 1
ATOM 814 C CA . VAL A 1 108 ? 11.475 -7.157 4.384 1.00 78.81 108 VAL A CA 1
ATOM 815 C C . VAL A 1 108 ? 10.842 -7.427 5.746 1.00 78.81 108 VAL A C 1
ATOM 817 O O . VAL A 1 108 ? 11.108 -6.704 6.705 1.00 78.81 108 VAL A O 1
ATOM 820 N N . PHE A 1 109 ? 10.003 -8.459 5.834 1.00 78.94 109 PHE A N 1
ATOM 821 C CA . PHE A 1 109 ? 9.239 -8.802 7.039 1.00 78.94 109 PHE A CA 1
ATOM 822 C C . PHE A 1 109 ? 9.756 -10.089 7.690 1.00 78.94 109 PHE A C 1
ATOM 824 O O . PHE A 1 109 ? 10.124 -11.045 7.009 1.00 78.94 109 PHE A O 1
ATOM 831 N N . ALA A 1 110 ? 9.724 -10.144 9.021 1.00 75.88 110 ALA A N 1
ATOM 832 C CA . ALA A 1 110 ? 9.981 -11.362 9.777 1.00 75.88 110 ALA A CA 1
ATOM 833 C C . ALA A 1 110 ? 8.749 -12.287 9.749 1.00 75.88 110 ALA A C 1
ATOM 835 O O . ALA A 1 110 ? 7.762 -12.062 10.454 1.00 75.88 110 ALA A O 1
ATOM 836 N N . GLY A 1 111 ? 8.822 -13.362 8.962 1.00 71.81 111 GLY A N 1
ATOM 837 C CA . GLY A 1 111 ? 7.850 -14.456 8.978 1.00 71.81 111 GLY A CA 1
ATOM 838 C C . GLY A 1 111 ? 6.661 -14.272 8.031 1.00 71.81 111 GLY A C 1
ATOM 839 O O . GLY A 1 111 ? 6.728 -14.637 6.857 1.00 71.81 111 GLY A O 1
ATOM 840 N N . SER A 1 112 ? 5.515 -13.832 8.557 1.00 74.12 112 SER A N 1
ATOM 841 C CA . SER A 1 112 ? 4.224 -13.982 7.874 1.00 74.12 112 SER A CA 1
ATOM 842 C C . SER A 1 112 ? 3.370 -12.720 7.917 1.00 74.12 112 SER A C 1
ATOM 844 O O . SER A 1 112 ? 3.125 -12.152 8.979 1.00 74.12 112 SER A O 1
ATOM 846 N N . VAL A 1 113 ? 2.863 -12.337 6.741 1.00 77.69 113 VAL A N 1
ATOM 847 C CA . VAL A 1 113 ? 1.875 -11.260 6.562 1.00 77.69 113 VAL A CA 1
ATOM 848 C C . VAL A 1 113 ? 0.430 -11.770 6.619 1.00 77.69 113 VAL A C 1
ATOM 850 O O . VAL A 1 113 ? -0.501 -10.981 6.471 1.00 77.69 113 VAL A O 1
ATOM 853 N N . ALA A 1 114 ? 0.227 -13.070 6.879 1.00 79.44 114 ALA A N 1
ATOM 854 C CA . ALA A 1 114 ? -1.092 -13.681 7.027 1.00 79.44 114 ALA A CA 1
ATOM 855 C C . ALA A 1 114 ? -2.036 -12.914 7.975 1.00 79.44 114 ALA A C 1
ATOM 857 O O . ALA A 1 114 ? -3.187 -12.761 7.582 1.00 79.44 114 ALA A O 1
ATOM 858 N N . PRO A 1 115 ? -1.600 -12.318 9.110 1.00 83.06 115 PRO A N 1
ATOM 859 C CA . PRO A 1 115 ? -2.495 -11.536 9.970 1.00 83.06 115 PRO A CA 1
ATOM 860 C C . PRO A 1 115 ? -3.228 -10.382 9.265 1.00 83.06 115 PRO A C 1
ATOM 862 O O . PRO A 1 115 ? -4.349 -10.063 9.645 1.00 83.06 115 PRO A O 1
ATOM 865 N N . ALA A 1 116 ? -2.650 -9.778 8.218 1.00 82.81 116 ALA A N 1
ATOM 866 C CA . ALA A 1 116 ? -3.338 -8.752 7.426 1.00 82.81 116 ALA A CA 1
ATOM 867 C C . ALA A 1 116 ? -4.379 -9.337 6.461 1.00 82.81 116 ALA A C 1
ATOM 869 O O . ALA A 1 116 ? -5.423 -8.737 6.228 1.00 82.81 116 ALA A O 1
ATOM 870 N N . VAL A 1 117 ? -4.112 -10.533 5.942 1.00 81.94 117 VAL A N 1
ATOM 871 C CA . VAL A 1 117 ? -4.984 -11.268 5.012 1.00 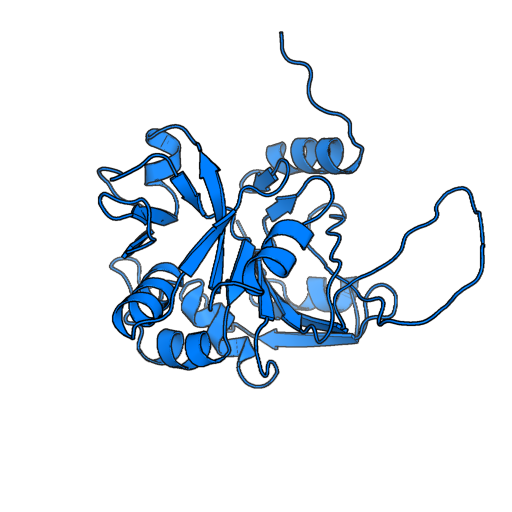81.94 117 VAL A CA 1
ATOM 872 C C . VAL A 1 117 ? -6.094 -12.021 5.762 1.00 81.94 117 VAL A C 1
ATOM 874 O O . VAL A 1 117 ? -7.138 -12.318 5.196 1.00 81.94 117 VAL A O 1
ATOM 877 N N . GLU A 1 118 ? -5.886 -12.320 7.044 1.00 83.19 118 GLU A N 1
ATOM 878 C CA . GLU A 1 118 ? -6.893 -12.852 7.966 1.00 83.19 118 GLU A CA 1
ATOM 879 C C . GLU A 1 118 ? -7.827 -11.738 8.470 1.00 83.19 118 GLU A C 1
ATOM 881 O O . GLU A 1 118 ? -9.035 -11.945 8.549 1.00 83.19 118 GLU A O 1
ATOM 886 N N . ALA A 1 119 ? -7.298 -10.539 8.746 1.00 84.62 119 ALA A N 1
ATOM 887 C CA . ALA A 1 119 ? -8.087 -9.402 9.228 1.00 84.62 119 ALA A CA 1
ATOM 888 C C . ALA A 1 119 ? -9.110 -8.860 8.206 1.00 84.62 119 ALA A C 1
ATOM 890 O O . ALA A 1 119 ? -10.135 -8.317 8.612 1.00 84.62 119 ALA A O 1
ATOM 891 N N . VAL A 1 120 ? -8.895 -9.053 6.896 1.00 86.38 120 VAL A N 1
ATOM 892 C CA . VAL A 1 120 ? -9.842 -8.608 5.847 1.00 86.38 120 VAL A CA 1
ATOM 893 C C . VAL A 1 120 ? -11.145 -9.429 5.810 1.00 86.38 120 VAL A C 1
ATOM 895 O O . VAL A 1 120 ? -12.051 -9.134 5.040 1.00 86.38 120 VAL A O 1
ATOM 898 N N . ALA A 1 121 ? -11.281 -10.457 6.655 1.00 83.31 121 ALA A N 1
ATOM 899 C CA . ALA A 1 121 ? -12.552 -11.157 6.843 1.00 83.31 121 ALA A CA 1
ATOM 900 C C . ALA A 1 121 ? -13.631 -10.289 7.529 1.00 83.31 121 ALA A C 1
ATOM 902 O O . ALA A 1 121 ? -14.815 -10.600 7.416 1.00 83.31 121 ALA A O 1
ATOM 903 N N . GLU A 1 122 ? -13.229 -9.219 8.227 1.00 87.19 122 GLU A N 1
ATOM 904 C CA . GLU A 1 122 ? -14.106 -8.351 9.031 1.00 87.19 122 GLU A CA 1
ATOM 905 C C . GLU A 1 122 ? -14.006 -6.856 8.624 1.00 87.19 122 GLU A C 1
ATOM 907 O O . GLU A 1 122 ? -14.528 -5.996 9.330 1.00 87.19 122 GLU A O 1
ATOM 912 N N . ALA A 1 123 ? -13.328 -6.528 7.512 1.00 92.25 123 ALA A N 1
ATOM 913 C CA . ALA A 1 123 ? -13.102 -5.158 7.023 1.00 92.25 123 ALA A CA 1
ATOM 914 C C . ALA A 1 123 ? -12.913 -5.123 5.493 1.00 92.25 123 ALA A C 1
ATOM 916 O O . ALA A 1 123 ? -12.421 -6.091 4.918 1.00 92.25 123 ALA A O 1
ATOM 917 N N . ASP A 1 124 ? -13.229 -4.005 4.829 1.00 95.75 124 ASP A N 1
ATOM 918 C CA . ASP A 1 124 ? -13.071 -3.879 3.369 1.00 95.75 124 ASP A CA 1
ATOM 919 C C . ASP A 1 124 ? -11.599 -3.702 2.942 1.00 95.75 124 ASP A C 1
ATOM 921 O O . ASP A 1 124 ? -11.219 -4.045 1.821 1.00 95.75 124 ASP A O 1
ATOM 925 N N . ALA A 1 125 ? -10.761 -3.150 3.828 1.00 95.19 125 ALA A N 1
ATOM 926 C CA . ALA A 1 125 ? -9.318 -3.021 3.634 1.00 95.19 125 ALA A CA 1
ATOM 927 C C . ALA A 1 125 ? -8.556 -3.118 4.966 1.00 95.19 125 ALA A C 1
ATOM 929 O O . ALA A 1 125 ? -9.082 -2.785 6.029 1.00 95.19 125 ALA A O 1
ATOM 930 N N . VAL A 1 126 ? -7.284 -3.517 4.904 1.00 95.44 126 VAL A N 1
ATOM 931 C CA . VAL A 1 126 ? -6.406 -3.649 6.077 1.00 95.44 126 VAL A CA 1
ATOM 932 C C . VAL A 1 126 ? -5.058 -2.985 5.824 1.00 95.44 126 VAL A C 1
ATOM 934 O O . VAL A 1 126 ? -4.399 -3.236 4.815 1.00 95.44 126 VAL A O 1
ATOM 937 N N . LEU A 1 127 ? -4.610 -2.172 6.776 1.00 95.75 127 LEU A N 1
ATOM 938 C CA . LEU A 1 127 ? -3.299 -1.528 6.771 1.00 95.75 127 LEU A CA 1
ATOM 939 C C . LEU A 1 127 ? -2.381 -2.245 7.768 1.00 95.75 127 LEU A C 1
ATOM 941 O O . LEU A 1 127 ? -2.686 -2.308 8.962 1.00 95.75 127 LEU A O 1
ATOM 945 N N . ALA A 1 128 ? -1.238 -2.763 7.313 1.00 93.50 128 ALA A N 1
ATOM 946 C CA . ALA A 1 128 ? -0.222 -3.264 8.232 1.00 93.50 128 ALA A CA 1
ATOM 947 C C . ALA A 1 128 ? 0.590 -2.082 8.789 1.00 93.50 128 ALA A C 1
ATOM 949 O O . ALA A 1 128 ? 1.169 -1.302 8.025 1.00 93.50 128 ALA A O 1
ATOM 950 N N . VAL A 1 129 ? 0.635 -1.944 10.113 1.00 95.50 129 VAL A N 1
ATOM 951 C CA . VAL A 1 129 ? 1.124 -0.750 10.819 1.00 95.50 129 VAL A CA 1
ATOM 952 C C . VAL A 1 129 ? 2.173 -1.065 11.885 1.00 95.50 129 VAL A C 1
ATOM 954 O O . VAL A 1 129 ? 2.214 -2.163 12.441 1.00 95.50 129 VAL A O 1
ATOM 957 N N . GLU A 1 130 ? 2.988 -0.067 12.217 1.00 94.75 130 GLU A N 1
ATOM 958 C CA . GLU A 1 130 ? 3.908 -0.085 13.360 1.00 94.75 130 GLU A CA 1
ATOM 959 C C . GLU A 1 130 ? 3.970 1.287 14.056 1.00 94.75 130 GLU A C 1
ATOM 961 O O . GLU A 1 130 ? 3.472 2.283 13.529 1.00 94.75 130 GLU A O 1
ATOM 966 N N . GLU A 1 131 ? 4.573 1.342 15.246 1.00 95.00 131 GLU A N 1
ATOM 967 C CA . GLU A 1 131 ? 4.817 2.588 15.987 1.00 95.00 131 GLU A CA 1
ATOM 968 C C . GLU A 1 131 ? 6.286 3.003 15.878 1.00 95.00 131 GLU A C 1
ATOM 970 O O . GLU A 1 131 ? 7.184 2.206 16.148 1.00 95.00 131 GLU A O 1
ATOM 975 N N . VAL A 1 132 ? 6.532 4.267 15.527 1.00 94.31 132 VAL A N 1
ATOM 976 C CA . VAL A 1 132 ? 7.879 4.823 15.298 1.00 94.31 132 VAL A CA 1
ATOM 977 C C . VAL A 1 132 ? 8.105 6.124 16.080 1.00 94.31 132 VAL A C 1
ATOM 979 O O . VAL A 1 132 ? 7.186 6.658 16.700 1.00 94.31 132 VAL A O 1
ATOM 982 N N . SER A 1 133 ? 9.326 6.679 16.062 1.00 95.00 133 SER A N 1
ATOM 983 C CA . SER A 1 133 ? 9.539 8.030 16.605 1.00 95.00 133 SER A CA 1
ATOM 984 C C . SER A 1 133 ? 8.820 9.086 15.742 1.00 95.00 133 SER A C 1
ATOM 986 O O . SER A 1 133 ? 8.673 8.883 14.533 1.00 95.00 133 SER A O 1
ATOM 988 N N . PRO A 1 134 ? 8.416 10.245 16.301 1.00 94.44 134 PRO A N 1
ATOM 989 C CA . PRO A 1 134 ? 7.817 11.331 15.515 1.00 94.44 134 PRO A CA 1
ATOM 990 C C . PRO A 1 134 ? 8.699 11.803 14.347 1.00 94.44 134 PRO A C 1
ATOM 992 O O . PRO A 1 134 ? 8.195 12.210 13.305 1.00 94.44 134 PRO A O 1
ATOM 995 N N . GLU A 1 135 ? 10.021 11.702 14.500 1.00 93.62 135 GLU A N 1
ATOM 996 C CA . GLU A 1 135 ? 11.012 12.040 13.472 1.00 93.62 135 GLU A CA 1
ATOM 997 C C . GLU A 1 135 ? 10.923 11.096 12.264 1.00 93.62 135 GLU A C 1
ATOM 999 O O . GLU A 1 135 ? 11.058 11.542 11.128 1.00 93.62 135 GLU A O 1
ATOM 1004 N N . VAL A 1 136 ? 10.653 9.805 12.496 1.00 91.81 136 VAL A N 1
ATOM 1005 C CA . VAL A 1 136 ? 10.414 8.817 11.432 1.00 91.81 136 VAL A CA 1
ATOM 1006 C C . VAL A 1 136 ? 8.999 8.960 10.868 1.00 91.81 136 VAL A C 1
ATOM 1008 O O . VAL A 1 136 ? 8.830 8.904 9.649 1.00 91.81 136 VAL A O 1
ATOM 1011 N N . ALA A 1 137 ? 7.992 9.213 11.713 1.00 95.06 137 ALA A N 1
ATOM 1012 C CA . ALA A 1 137 ? 6.607 9.429 11.280 1.00 95.06 137 ALA A CA 1
ATOM 1013 C C . ALA A 1 137 ? 6.494 10.562 10.241 1.00 95.06 137 ALA A C 1
ATOM 1015 O O . ALA A 1 137 ? 5.816 10.405 9.229 1.00 95.06 137 ALA A O 1
ATOM 1016 N N . ALA A 1 138 ? 7.254 11.648 10.409 1.00 93.56 138 ALA A N 1
ATOM 1017 C CA . ALA A 1 138 ? 7.314 12.760 9.455 1.00 93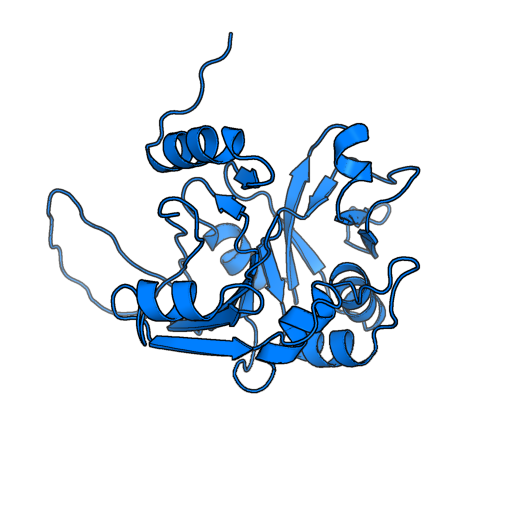.56 138 ALA A CA 1
ATOM 1018 C C . ALA A 1 138 ? 7.878 12.403 8.057 1.00 93.56 138 ALA A C 1
ATOM 1020 O O . ALA A 1 138 ? 7.837 13.234 7.152 1.00 93.56 138 ALA A O 1
ATOM 1021 N N . THR A 1 139 ? 8.402 11.187 7.848 1.00 89.62 139 THR A N 1
ATOM 1022 C CA . THR A 1 139 ? 9.021 10.749 6.577 1.00 89.62 139 THR A CA 1
ATOM 1023 C C . THR A 1 139 ? 8.195 9.734 5.773 1.00 89.62 139 THR A C 1
ATOM 1025 O O . THR A 1 139 ? 8.628 9.315 4.700 1.00 89.62 139 THR A O 1
ATOM 1028 N N . THR A 1 140 ? 7.015 9.337 6.262 1.00 91.00 140 THR A N 1
ATOM 1029 C CA . THR A 1 140 ? 6.197 8.244 5.698 1.00 91.00 140 THR A CA 1
ATOM 1030 C C . THR A 1 140 ? 4.691 8.541 5.801 1.00 91.00 140 THR A C 1
ATOM 1032 O O . THR A 1 140 ? 4.295 9.616 6.253 1.00 91.00 140 THR A O 1
ATOM 1035 N N . GLY A 1 141 ? 3.840 7.602 5.383 1.00 93.88 141 GLY A N 1
ATOM 1036 C CA . GLY A 1 141 ? 2.395 7.641 5.606 1.00 93.88 141 GLY A CA 1
ATOM 1037 C C . GLY A 1 141 ? 2.032 7.392 7.075 1.00 93.88 141 GLY A C 1
ATOM 1038 O O . GLY A 1 141 ? 2.203 6.281 7.584 1.00 93.88 141 GLY A O 1
ATOM 1039 N N . VAL A 1 142 ? 1.509 8.416 7.747 1.00 97.19 142 VAL A N 1
ATOM 1040 C CA . VAL A 1 142 ? 1.003 8.363 9.129 1.00 97.19 142 VAL A CA 1
ATOM 1041 C C . VAL A 1 142 ? -0.493 8.078 9.113 1.00 97.19 142 VAL A C 1
ATOM 1043 O O . VAL A 1 142 ? -1.230 8.704 8.354 1.00 97.19 142 VAL A O 1
ATOM 1046 N N . ILE A 1 143 ? -0.948 7.149 9.951 1.00 96.81 143 ILE A N 1
ATOM 1047 C CA . ILE A 1 143 ? -2.364 6.792 10.067 1.00 96.81 143 ILE A CA 1
ATOM 1048 C C . ILE A 1 143 ? -3.101 7.859 10.881 1.00 96.81 143 ILE A C 1
ATOM 1050 O O . ILE A 1 143 ? -2.690 8.197 11.998 1.00 96.81 143 ILE A O 1
ATOM 1054 N N . GLU A 1 144 ? -4.209 8.357 10.334 1.00 94.94 144 GLU A N 1
ATOM 1055 C CA . GLU A 1 144 ? -5.193 9.153 11.066 1.00 94.94 144 GLU A CA 1
ATOM 1056 C C . GLU A 1 144 ? -6.311 8.243 11.582 1.00 94.94 144 GLU A C 1
ATOM 1058 O O . GLU A 1 144 ? -6.806 7.379 10.852 1.00 94.94 144 GLU A O 1
ATOM 1063 N N . THR A 1 145 ? -6.729 8.452 12.831 1.00 93.19 145 THR A N 1
ATOM 1064 C CA . THR A 1 145 ? -7.867 7.751 13.439 1.00 93.19 145 THR A CA 1
ATOM 1065 C C . THR A 1 145 ? -8.832 8.720 14.113 1.00 93.19 145 THR A C 1
ATOM 1067 O O . THR A 1 145 ? -8.440 9.815 14.521 1.00 93.19 145 THR A O 1
ATOM 1070 N N . ASP A 1 146 ? -10.091 8.314 14.274 1.00 90.25 146 ASP A N 1
ATOM 1071 C CA . ASP A 1 146 ? -11.067 9.035 15.098 1.00 90.25 146 ASP A CA 1
ATOM 1072 C C . ASP A 1 146 ? -10.900 8.766 16.612 1.00 90.25 146 ASP A C 1
ATOM 1074 O O . ASP A 1 146 ? -9.998 8.048 17.052 1.00 90.25 146 ASP A O 1
ATOM 1078 N N . GLU A 1 147 ? -11.788 9.347 17.429 1.00 87.75 147 GLU A N 1
ATOM 1079 C CA . GLU A 1 147 ? -11.794 9.193 18.895 1.00 87.75 147 GLU A CA 1
ATOM 1080 C C . GLU A 1 147 ? -12.053 7.750 19.380 1.00 87.75 147 GLU A C 1
ATOM 1082 O O . GLU A 1 147 ? -11.830 7.461 20.558 1.00 87.75 147 GLU A O 1
ATOM 1087 N N . VAL A 1 148 ? -12.520 6.845 18.509 1.00 86.88 148 VAL A N 1
ATOM 1088 C CA . VAL A 1 148 ? -12.742 5.421 18.822 1.00 86.88 148 VAL A CA 1
ATOM 1089 C C . VAL A 1 148 ? -11.741 4.487 18.129 1.00 86.88 148 VAL A C 1
ATOM 1091 O O . VAL A 1 148 ? -11.840 3.272 18.292 1.00 86.88 148 VAL A O 1
ATOM 1094 N N . GLY A 1 149 ? -10.746 5.038 17.426 1.00 84.31 149 GLY A N 1
ATOM 1095 C CA . GLY A 1 149 ? -9.638 4.302 16.811 1.00 84.31 149 GLY A CA 1
ATOM 1096 C C . GLY A 1 149 ? -9.870 3.841 15.369 1.00 84.31 149 GLY A C 1
ATOM 1097 O O . GLY A 1 149 ? -9.005 3.161 14.824 1.00 84.31 149 GLY A O 1
ATOM 1098 N N . ARG A 1 150 ? -10.989 4.210 14.732 1.00 90.19 150 ARG A N 1
ATOM 1099 C CA . ARG A 1 150 ? -11.271 3.862 13.326 1.00 90.19 150 ARG A CA 1
ATOM 1100 C C . ARG A 1 150 ? -10.398 4.687 12.392 1.00 90.19 150 ARG A C 1
ATOM 1102 O O . ARG A 1 150 ? -10.246 5.886 12.623 1.00 90.19 150 ARG A O 1
ATOM 1109 N N . VAL A 1 151 ? -9.870 4.085 11.325 1.00 95.44 151 VAL A N 1
ATOM 1110 C CA . VAL A 1 151 ? -9.041 4.801 10.341 1.00 95.44 151 VAL A CA 1
ATOM 1111 C C . VAL A 1 151 ? -9.873 5.853 9.608 1.00 95.44 151 VAL A C 1
ATOM 1113 O O . VAL A 1 151 ? -10.878 5.539 8.974 1.00 95.44 151 VAL A O 1
ATOM 1116 N N . THR A 1 152 ? -9.433 7.108 9.669 1.00 94.50 152 THR A N 1
ATOM 1117 C CA . THR A 1 152 ? -10.045 8.242 8.955 1.00 94.50 152 THR A CA 1
ATOM 1118 C C . THR A 1 152 ? -9.261 8.642 7.704 1.00 94.50 152 THR A C 1
ATOM 1120 O O . THR A 1 152 ? -9.817 9.280 6.806 1.00 94.50 152 THR A O 1
ATOM 1123 N N . GLY A 1 153 ? -7.993 8.232 7.604 1.00 94.25 153 GLY A N 1
ATOM 1124 C CA . GLY A 1 153 ? -7.131 8.497 6.457 1.00 94.25 153 GLY A CA 1
ATOM 1125 C C . GLY A 1 153 ? -5.674 8.098 6.690 1.00 94.25 153 GLY A C 1
ATOM 1126 O O . GLY A 1 153 ? -5.317 7.498 7.704 1.00 94.25 153 GLY A O 1
ATOM 1127 N N . ILE A 1 154 ? -4.823 8.452 5.725 1.00 95.75 154 ILE A N 1
ATOM 1128 C CA . ILE A 1 154 ? -3.364 8.383 5.840 1.00 95.75 154 ILE A CA 1
ATOM 1129 C C . ILE A 1 154 ? -2.801 9.714 5.332 1.00 95.75 154 ILE A C 1
ATOM 1131 O O . ILE A 1 154 ? -3.145 10.143 4.228 1.00 95.75 154 ILE A O 1
ATOM 1135 N N . VAL A 1 155 ? -1.915 10.349 6.101 1.00 94.44 155 VAL A N 1
ATOM 1136 C CA . VAL A 1 155 ? -1.217 11.583 5.704 1.00 94.44 155 VAL A CA 1
ATOM 1137 C C . VAL A 1 155 ? 0.223 11.259 5.335 1.00 94.44 155 VAL A C 1
ATOM 1139 O O . VAL A 1 155 ? 0.973 10.716 6.140 1.00 94.44 155 VAL A O 1
ATOM 1142 N N . GLU A 1 156 ? 0.618 11.609 4.114 1.00 92.94 156 GLU A N 1
ATOM 1143 C CA . GLU A 1 156 ? 1.964 11.367 3.593 1.00 92.94 156 GLU A CA 1
ATOM 1144 C C . GLU A 1 156 ? 2.953 12.449 4.056 1.00 92.94 156 GLU A C 1
ATOM 1146 O O . GLU A 1 156 ? 2.720 13.634 3.814 1.00 92.94 156 GLU A O 1
ATOM 1151 N N . LYS A 1 157 ? 4.072 12.043 4.675 1.00 91.94 157 LYS A N 1
ATOM 1152 C CA . LYS A 1 157 ? 5.197 12.914 5.082 1.00 91.94 157 LYS A CA 1
ATOM 1153 C C . LYS A 1 157 ? 4.759 14.185 5.862 1.00 91.94 157 LYS A C 1
ATOM 1155 O O . LYS A 1 157 ? 5.148 15.297 5.485 1.00 91.94 157 LYS A O 1
ATOM 1160 N N . PRO A 1 158 ? 3.922 14.085 6.918 1.00 92.94 158 PRO A N 1
ATOM 1161 C CA . PRO A 1 158 ? 3.420 15.257 7.635 1.00 92.94 158 PRO A CA 1
ATOM 1162 C C . PRO A 1 158 ? 4.535 16.003 8.378 1.00 92.94 158 PRO A C 1
ATOM 1164 O O . PRO A 1 158 ? 5.279 15.413 9.157 1.00 92.94 158 PRO A O 1
ATOM 1167 N N . ALA A 1 159 ? 4.592 17.328 8.210 1.00 90.62 159 ALA A N 1
ATOM 1168 C CA . ALA A 1 159 ? 5.540 18.186 8.931 1.00 90.62 159 ALA A CA 1
ATOM 1169 C C . ALA A 1 159 ? 5.312 18.191 10.459 1.00 90.62 159 ALA A C 1
ATOM 1171 O O . ALA A 1 159 ? 6.259 18.355 11.225 1.00 90.62 159 ALA A O 1
ATOM 1172 N N . GLU A 1 160 ? 4.065 17.987 10.888 1.00 93.00 160 GLU A N 1
ATOM 1173 C CA . GLU A 1 160 ? 3.662 17.754 12.277 1.00 93.00 160 GLU A CA 1
ATOM 1174 C C . GLU A 1 160 ? 2.793 16.478 12.296 1.00 93.00 160 GLU A C 1
ATOM 1176 O O . GLU A 1 160 ? 1.614 16.546 11.942 1.00 93.00 160 GLU A O 1
ATOM 1181 N N . PRO A 1 161 ? 3.361 15.293 12.606 1.00 93.38 161 PRO A N 1
ATOM 1182 C CA . PRO A 1 161 ? 2.628 14.026 12.572 1.00 93.38 161 PRO A CA 1
ATOM 1183 C C . PRO A 1 161 ? 1.439 13.988 13.552 1.00 93.38 161 PRO A C 1
ATOM 1185 O O . PRO A 1 161 ? 1.638 14.250 14.740 1.00 93.38 161 PRO A O 1
ATOM 1188 N N . PRO A 1 162 ? 0.221 13.612 13.106 1.00 90.50 162 PRO A N 1
ATOM 1189 C CA . PRO A 1 162 ? -0.944 13.498 13.991 1.00 90.50 162 PRO A CA 1
ATOM 1190 C C . PRO A 1 162 ? -0.867 12.284 14.933 1.00 90.50 162 PRO A C 1
ATOM 1192 O O . PRO A 1 162 ? -1.505 12.275 15.984 1.00 90.50 162 PRO A O 1
ATOM 1195 N N . SER A 1 163 ? -0.078 11.266 14.577 1.00 93.50 163 SER A N 1
ATOM 1196 C CA . SER A 1 163 ? 0.193 10.084 15.395 1.00 93.50 163 SER A CA 1
ATOM 1197 C C . SER A 1 163 ? 1.618 9.562 15.147 1.00 93.50 163 SER A C 1
ATOM 1199 O O . SER A 1 163 ? 2.327 10.035 14.257 1.00 93.50 163 SER A O 1
ATOM 1201 N N . THR A 1 164 ? 2.049 8.582 15.943 1.00 94.81 164 THR A N 1
ATOM 1202 C CA . THR A 1 164 ? 3.272 7.788 15.714 1.00 94.81 164 THR A CA 1
ATOM 1203 C C . THR A 1 164 ? 2.999 6.460 15.001 1.00 94.81 164 THR A C 1
ATOM 1205 O O . THR A 1 164 ? 3.928 5.675 14.813 1.00 94.81 164 THR A O 1
ATOM 1208 N N . LEU A 1 165 ? 1.743 6.193 14.619 1.00 96.06 165 LEU A N 1
ATOM 1209 C CA . LEU A 1 165 ? 1.326 4.968 13.942 1.00 96.06 165 LEU A CA 1
ATOM 1210 C C . LEU A 1 165 ? 1.490 5.151 12.429 1.00 96.06 165 LEU A C 1
ATOM 1212 O O . LEU A 1 165 ? 0.895 6.056 11.844 1.00 96.06 165 LEU A O 1
ATOM 1216 N N . VAL A 1 166 ? 2.298 4.310 11.789 1.00 95.69 166 VAL A N 1
ATOM 1217 C CA . VAL A 1 166 ? 2.671 4.459 10.372 1.00 95.69 166 VAL A CA 1
ATOM 1218 C C . VAL A 1 166 ? 2.382 3.207 9.562 1.00 95.69 166 VAL A C 1
ATOM 1220 O O . VAL A 1 166 ? 2.403 2.097 10.094 1.00 95.69 166 VAL A O 1
ATOM 1223 N N . THR A 1 167 ? 2.163 3.375 8.256 1.00 93.31 167 THR A N 1
ATOM 1224 C CA . THR A 1 167 ? 2.109 2.242 7.324 1.00 93.31 167 THR A CA 1
ATOM 1225 C C . THR A 1 167 ? 3.474 1.563 7.181 1.00 93.31 167 THR A C 1
ATOM 1227 O O . THR A 1 167 ? 4.519 2.210 7.061 1.00 93.31 167 THR A O 1
ATOM 1230 N N . THR A 1 168 ? 3.453 0.233 7.143 1.00 91.12 168 THR A N 1
ATOM 1231 C CA . THR A 1 168 ? 4.624 -0.625 6.896 1.00 91.12 168 THR A CA 1
ATOM 1232 C C . THR A 1 168 ? 4.916 -0.850 5.408 1.00 91.12 168 THR A C 1
ATOM 1234 O O . THR A 1 168 ? 5.885 -1.525 5.066 1.00 91.12 168 THR A O 1
ATOM 1237 N N . GLY A 1 169 ? 4.081 -0.321 4.506 1.00 87.31 169 GLY A N 1
ATOM 1238 C CA . GLY A 1 169 ? 4.148 -0.652 3.078 1.00 87.31 169 GLY A CA 1
ATOM 1239 C C . GLY A 1 169 ? 3.524 -2.008 2.723 1.00 87.31 169 GLY A C 1
ATOM 1240 O O . GLY A 1 169 ? 3.735 -2.487 1.612 1.00 87.31 169 GLY A O 1
ATOM 1241 N N . CYS A 1 170 ? 2.769 -2.617 3.643 1.00 89.75 170 CYS A N 1
ATOM 1242 C CA . CYS A 1 170 ? 1.957 -3.810 3.419 1.00 89.75 170 CYS A CA 1
ATOM 1243 C C . CYS A 1 170 ? 0.468 -3.467 3.630 1.00 89.75 170 CYS A C 1
ATOM 1245 O O . CYS A 1 170 ? 0.098 -2.851 4.632 1.00 89.75 170 CYS A O 1
ATOM 1247 N N . TYR A 1 171 ? -0.383 -3.855 2.682 1.00 91.94 171 TYR A N 1
ATOM 1248 C CA . TYR A 1 171 ? -1.800 -3.484 2.622 1.00 91.94 171 TYR A CA 1
ATOM 1249 C C . TYR A 1 171 ? -2.630 -4.642 2.073 1.00 91.94 171 TYR A C 1
ATOM 1251 O O . TYR A 1 171 ? -2.180 -5.322 1.156 1.00 91.94 171 TYR A O 1
ATOM 1259 N N . VAL A 1 172 ? -3.863 -4.815 2.539 1.00 92.25 172 VAL A N 1
ATOM 1260 C CA . VAL A 1 172 ? -4.884 -5.595 1.827 1.00 92.25 172 VAL A CA 1
ATOM 1261 C C . VAL A 1 172 ? -5.963 -4.624 1.361 1.00 92.25 172 VAL A C 1
ATOM 1263 O O . VAL A 1 172 ? -6.451 -3.825 2.159 1.00 92.25 172 VAL A O 1
ATOM 1266 N N . LEU A 1 173 ? -6.265 -4.631 0.064 1.00 92.94 173 LEU A N 1
ATOM 1267 C CA . LEU A 1 173 ? -7.032 -3.587 -0.619 1.00 92.94 173 LEU A CA 1
ATOM 1268 C C . LEU A 1 173 ? -8.106 -4.201 -1.536 1.00 92.94 173 LEU A C 1
ATOM 1270 O O . LEU A 1 173 ? -7.843 -5.238 -2.150 1.00 92.94 173 LEU A O 1
ATOM 1274 N N . PRO A 1 174 ? -9.286 -3.569 -1.673 1.00 93.88 174 PRO A N 1
ATOM 1275 C CA . PRO A 1 174 ? -10.297 -3.952 -2.655 1.00 93.88 174 PRO A CA 1
ATOM 1276 C C . PRO A 1 174 ? -9.927 -3.442 -4.057 1.00 93.88 174 PRO A C 1
ATOM 1278 O O . PRO A 1 174 ? -9.194 -2.459 -4.193 1.00 93.88 174 PRO A O 1
ATOM 1281 N N . GLU A 1 175 ? -10.502 -4.042 -5.103 1.00 91.81 175 GLU A N 1
ATOM 1282 C CA . GLU A 1 175 ? -10.330 -3.607 -6.503 1.00 91.81 175 GLU A CA 1
ATOM 1283 C C . GLU A 1 175 ? -10.698 -2.125 -6.731 1.00 91.81 175 GLU A C 1
ATOM 1285 O O . GLU A 1 175 ? -10.044 -1.428 -7.506 1.00 91.81 175 GLU A O 1
ATOM 1290 N N . ASP A 1 176 ? -11.652 -1.583 -5.968 1.00 96.44 176 ASP A N 1
ATOM 1291 C CA . ASP A 1 176 ? -12.021 -0.162 -5.989 1.00 96.44 176 ASP A CA 1
ATOM 1292 C C . ASP A 1 176 ? -10.883 0.807 -5.613 1.00 96.44 176 ASP A C 1
ATOM 1294 O O . ASP A 1 176 ? -10.982 2.012 -5.873 1.00 96.44 176 ASP A O 1
ATOM 1298 N N . VAL A 1 177 ? -9.756 0.322 -5.075 1.00 96.44 177 VAL A N 1
ATOM 1299 C CA . VAL A 1 177 ? -8.558 1.160 -4.928 1.00 96.44 177 VAL A CA 1
ATOM 1300 C C . VAL A 1 177 ? -8.005 1.613 -6.284 1.00 96.44 177 VAL A C 1
ATOM 1302 O O . VAL A 1 177 ? -7.420 2.691 -6.351 1.00 96.44 177 VAL A O 1
ATOM 1305 N N . PHE A 1 178 ? -8.236 0.881 -7.382 1.00 96.06 178 PHE A N 1
ATOM 1306 C CA . PHE A 1 178 ? -7.866 1.337 -8.728 1.00 96.06 178 PHE A CA 1
ATOM 1307 C C . PHE A 1 178 ? -8.714 2.542 -9.158 1.00 96.06 178 PHE A C 1
ATOM 1309 O O . PHE A 1 178 ? -8.159 3.557 -9.588 1.00 96.06 178 PHE A O 1
ATOM 1316 N N . HIS A 1 179 ? -10.031 2.512 -8.907 1.00 97.62 179 HIS A N 1
ATOM 1317 C CA . HIS A 1 179 ? -10.909 3.675 -9.086 1.00 97.62 179 HIS A CA 1
ATOM 1318 C C . HIS A 1 179 ? -10.451 4.873 -8.235 1.00 97.62 179 HIS A C 1
ATOM 1320 O O . HIS A 1 179 ? -10.419 6.005 -8.723 1.00 97.62 179 HIS A O 1
ATOM 1326 N N . ALA A 1 180 ? -10.043 4.641 -6.982 1.00 97.94 180 ALA A N 1
ATOM 1327 C CA . ALA A 1 180 ? -9.486 5.684 -6.121 1.00 97.94 180 ALA A CA 1
ATOM 1328 C C . ALA A 1 180 ? -8.150 6.236 -6.659 1.00 97.94 180 ALA A C 1
ATOM 1330 O O . ALA A 1 180 ? -7.966 7.453 -6.708 1.00 97.94 180 ALA A O 1
ATOM 1331 N N . CYS A 1 181 ? -7.242 5.372 -7.125 1.00 96.88 181 CYS A N 1
ATOM 1332 C CA . CYS A 1 181 ? -5.967 5.756 -7.734 1.00 96.88 181 CYS A CA 1
ATOM 1333 C C . CYS A 1 181 ? -6.147 6.567 -9.028 1.00 96.88 181 CYS A C 1
ATOM 1335 O O . CYS A 1 181 ? -5.411 7.529 -9.246 1.00 96.88 181 CYS A O 1
ATOM 1337 N N . ALA A 1 182 ? -7.150 6.248 -9.850 1.00 97.44 182 ALA A N 1
ATOM 1338 C CA . ALA A 1 182 ? -7.488 6.992 -11.067 1.00 97.44 182 ALA A CA 1
ATOM 1339 C C . ALA A 1 182 ? -8.069 8.400 -10.801 1.00 97.44 182 ALA A C 1
ATOM 1341 O O . ALA A 1 182 ? -8.076 9.245 -11.698 1.00 97.44 182 ALA A O 1
ATOM 1342 N N . LEU A 1 183 ? -8.540 8.672 -9.577 1.00 97.62 183 LEU A N 1
ATOM 1343 C CA . LEU A 1 183 ? -9.062 9.976 -9.140 1.00 97.62 183 LEU A CA 1
ATOM 1344 C C . LEU A 1 183 ? -8.018 10.861 -8.433 1.00 97.62 183 LEU A C 1
ATOM 1346 O O . LEU A 1 183 ? -8.323 12.011 -8.100 1.00 97.62 183 LEU A O 1
ATOM 1350 N N . LEU A 1 184 ? -6.806 10.349 -8.199 1.00 96.44 184 LEU A N 1
ATOM 1351 C CA . LEU A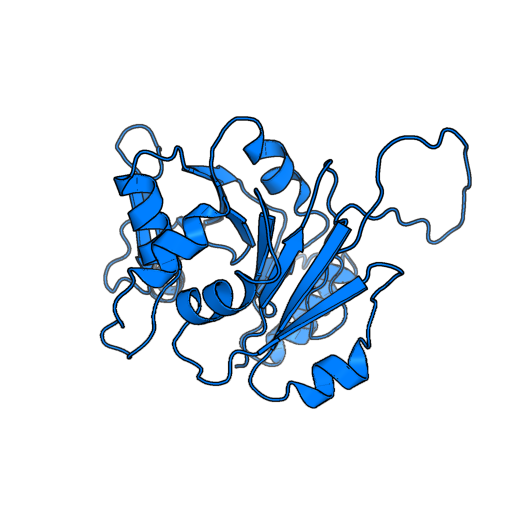 1 184 ? -5.738 11.071 -7.507 1.00 96.44 184 LEU A CA 1
ATOM 1352 C C . LEU A 1 184 ? -5.288 12.332 -8.250 1.00 96.44 184 LEU A C 1
ATOM 1354 O O . LEU A 1 184 ? -5.389 12.460 -9.472 1.00 96.44 184 LEU A O 1
ATOM 1358 N N . ARG A 1 185 ? -4.687 13.254 -7.496 1.00 95.00 185 ARG A N 1
ATOM 1359 C CA . ARG A 1 185 ? -3.935 14.386 -8.047 1.00 95.00 185 ARG A CA 1
ATOM 1360 C C . ARG A 1 185 ? -2.483 14.323 -7.568 1.00 95.00 185 ARG A C 1
ATOM 1362 O O . ARG A 1 185 ? -2.219 13.729 -6.528 1.00 95.00 185 ARG A O 1
ATOM 1369 N N . PRO A 1 186 ? -1.529 14.900 -8.316 1.00 94.06 186 PRO A N 1
ATOM 1370 C CA . PRO A 1 186 ? -0.142 14.902 -7.882 1.00 94.06 186 PRO A CA 1
ATOM 1371 C C . PRO A 1 186 ? 0.032 15.789 -6.643 1.00 94.06 186 PRO A C 1
ATOM 1373 O O . PRO A 1 186 ? -0.552 16.874 -6.549 1.00 94.06 186 PRO A O 1
ATOM 1376 N N . SER A 1 187 ? 0.872 15.334 -5.717 1.00 91.00 187 SER A N 1
ATOM 1377 C CA . SER A 1 187 ? 1.315 16.087 -4.544 1.00 91.00 187 SER A CA 1
ATOM 1378 C C . SER A 1 187 ? 2.140 17.324 -4.930 1.00 91.00 187 SER A C 1
ATOM 1380 O O . SER A 1 187 ? 2.467 17.549 -6.098 1.00 91.00 187 SER A O 1
ATOM 1382 N N . ALA A 1 188 ? 2.566 18.109 -3.934 1.00 88.12 188 ALA A N 1
ATOM 1383 C CA . ALA A 1 188 ? 3.524 19.200 -4.144 1.00 88.12 188 ALA A CA 1
ATOM 1384 C C . ALA A 1 188 ? 4.879 18.732 -4.730 1.00 88.12 188 ALA A C 1
ATOM 1386 O O . ALA A 1 188 ? 5.595 19.538 -5.321 1.00 88.12 188 ALA A O 1
ATOM 1387 N N . GLU A 1 189 ? 5.214 17.444 -4.596 1.00 87.69 189 GLU A N 1
ATOM 1388 C CA . GLU A 1 189 ? 6.414 16.814 -5.167 1.00 87.69 189 GLU A CA 1
ATOM 1389 C C . GLU A 1 189 ? 6.164 16.205 -6.563 1.00 87.69 189 GLU A C 1
ATOM 1391 O O . GLU A 1 189 ? 7.103 15.753 -7.214 1.00 87.69 189 GLU A O 1
ATOM 1396 N N . GLY A 1 190 ? 4.915 16.204 -7.048 1.00 92.19 190 GLY A N 1
ATOM 1397 C CA . GLY A 1 190 ? 4.516 15.588 -8.319 1.00 92.19 190 GLY A CA 1
ATOM 1398 C C . GLY A 1 190 ? 4.063 14.124 -8.218 1.00 92.19 190 GLY A C 1
ATOM 1399 O O . GLY A 1 190 ? 3.747 13.519 -9.240 1.00 92.19 190 GLY A O 1
ATOM 1400 N N . GLU A 1 191 ? 4.014 13.551 -7.012 1.00 90.69 191 GLU A N 1
ATOM 1401 C CA . GLU A 1 191 ? 3.693 12.135 -6.772 1.00 90.69 191 GLU A CA 1
ATOM 1402 C C . GLU A 1 191 ? 2.191 11.918 -6.511 1.00 90.69 191 GLU A C 1
ATOM 1404 O O . GLU A 1 191 ? 1.607 12.585 -5.658 1.00 90.69 191 GLU A O 1
ATOM 1409 N N . TYR A 1 192 ? 1.569 10.951 -7.191 1.00 92.69 192 TYR A N 1
ATOM 1410 C CA . TYR A 1 192 ? 0.238 10.431 -6.860 1.00 92.69 192 TYR A CA 1
ATOM 1411 C C . TYR A 1 192 ? 0.378 9.401 -5.730 1.00 92.69 192 TYR A C 1
ATOM 1413 O O . TYR A 1 192 ? 0.976 8.338 -5.930 1.00 92.69 192 TYR A O 1
ATOM 1421 N N . GLN A 1 193 ? -0.152 9.699 -4.541 1.00 93.62 193 GLN A N 1
ATOM 1422 C CA . GLN A 1 193 ? 0.082 8.879 -3.346 1.00 93.62 193 GLN A CA 1
ATOM 1423 C C . GLN A 1 193 ? -1.051 7.892 -3.055 1.00 93.62 193 GLN A C 1
ATOM 1425 O O . GLN A 1 193 ? -2.230 8.235 -3.104 1.00 93.62 193 GLN A O 1
ATOM 1430 N N . LEU A 1 194 ? -0.682 6.663 -2.682 1.00 93.94 194 LEU A N 1
ATOM 1431 C CA . LEU A 1 194 ? -1.636 5.622 -2.281 1.00 93.94 194 LEU A CA 1
ATOM 1432 C C . LEU A 1 194 ? -2.381 5.993 -0.985 1.00 93.94 194 LEU A C 1
ATOM 1434 O O . LEU A 1 194 ? -3.546 5.647 -0.822 1.00 93.94 194 LEU A O 1
ATOM 1438 N N . SER A 1 195 ? -1.742 6.757 -0.099 1.00 94.81 195 SER A N 1
ATOM 1439 C CA . SER A 1 195 ? -2.328 7.310 1.127 1.00 94.81 195 SER A CA 1
ATOM 1440 C C . SER A 1 195 ? -3.555 8.197 0.856 1.00 94.81 195 SER A C 1
ATOM 1442 O O . SER A 1 195 ? -4.571 8.066 1.541 1.00 94.81 195 SER A O 1
ATOM 1444 N N . GLU A 1 196 ? -3.542 9.012 -0.208 1.00 95.81 196 GLU A N 1
ATOM 1445 C CA . GLU A 1 196 ? -4.728 9.776 -0.629 1.00 95.81 196 GLU A CA 1
ATOM 1446 C C . GLU A 1 196 ? -5.829 8.865 -1.211 1.00 95.81 196 GLU A C 1
ATOM 1448 O O . GLU A 1 196 ? -7.010 9.142 -0.993 1.00 95.81 196 GLU A O 1
ATOM 1453 N N . ALA A 1 197 ? -5.471 7.754 -1.871 1.00 97.25 197 ALA A N 1
ATOM 1454 C CA . ALA A 1 197 ? -6.429 6.787 -2.421 1.00 97.25 197 ALA A CA 1
ATOM 1455 C C . ALA A 1 197 ? -7.123 5.967 -1.320 1.00 97.25 197 ALA A C 1
ATOM 1457 O O . ALA A 1 197 ? -8.344 5.829 -1.351 1.00 97.25 197 ALA A O 1
ATOM 1458 N N . VAL A 1 198 ? -6.394 5.527 -0.287 1.00 96.88 198 VAL A N 1
ATOM 1459 C CA . VAL A 1 198 ? -7.004 4.955 0.931 1.00 96.88 198 VAL A CA 1
ATOM 1460 C C . VAL A 1 198 ? -7.933 5.982 1.587 1.00 96.88 198 VAL A C 1
ATOM 1462 O O . VAL A 1 198 ? -9.067 5.660 1.931 1.00 96.88 198 VAL A O 1
ATOM 1465 N N . GLY A 1 199 ? -7.521 7.252 1.660 1.00 96.50 199 GLY A N 1
ATOM 1466 C CA . GLY A 1 199 ? -8.397 8.337 2.109 1.00 96.50 199 GLY A CA 1
ATOM 1467 C C . GLY A 1 199 ? -9.649 8.536 1.238 1.00 96.50 199 GLY A C 1
ATOM 1468 O O . GLY A 1 199 ? -10.680 8.970 1.747 1.00 96.50 199 GLY A O 1
ATOM 1469 N N . LEU A 1 200 ? -9.608 8.232 -0.066 1.00 97.50 200 LEU A N 1
ATOM 1470 C CA . LEU A 1 200 ? -10.793 8.239 -0.936 1.00 97.50 200 LEU A CA 1
ATOM 1471 C C . LEU A 1 200 ? -11.722 7.050 -0.649 1.00 97.50 200 LEU A C 1
ATOM 1473 O O . LEU A 1 200 ? -12.930 7.270 -0.608 1.00 97.50 200 LEU A O 1
ATOM 1477 N N . LEU A 1 201 ? -11.191 5.851 -0.379 1.00 97.94 201 LEU A N 1
ATOM 1478 C CA . LEU A 1 201 ? -11.989 4.689 0.045 1.00 97.94 201 LEU A CA 1
ATOM 1479 C C . LEU A 1 201 ? -12.717 4.959 1.371 1.00 97.94 201 LEU A C 1
ATOM 1481 O O . LEU A 1 201 ? -13.938 4.825 1.439 1.00 97.94 201 LEU A O 1
ATOM 1485 N N . VAL A 1 202 ? -12.013 5.457 2.395 1.00 97.38 202 VAL A N 1
ATOM 1486 C CA . VAL A 1 202 ? -12.638 5.835 3.681 1.00 97.38 202 VAL A CA 1
ATOM 1487 C C . VAL A 1 202 ? -13.741 6.883 3.471 1.00 97.38 202 VAL A C 1
ATOM 1489 O O . VAL A 1 202 ? -14.843 6.753 4.001 1.00 97.38 202 VAL A O 1
ATOM 1492 N N . ARG A 1 203 ? -13.504 7.897 2.623 1.00 96.81 203 ARG A N 1
ATOM 1493 C CA . ARG A 1 203 ? -14.521 8.910 2.267 1.00 96.81 203 ARG A CA 1
ATOM 1494 C C . ARG A 1 203 ? -15.689 8.365 1.433 1.00 96.81 203 ARG A C 1
ATOM 1496 O O . ARG A 1 203 ? -16.738 9.006 1.408 1.00 96.81 203 ARG A O 1
ATOM 1503 N N . ALA A 1 204 ? -15.528 7.222 0.769 1.00 97.06 204 ALA A N 1
ATOM 1504 C CA . ALA A 1 204 ? -16.600 6.503 0.081 1.00 97.06 204 ALA A CA 1
ATOM 1505 C C . ALA A 1 204 ? -17.398 5.570 1.018 1.00 97.06 204 ALA A C 1
ATOM 1507 O O . ALA A 1 204 ? -18.476 5.119 0.632 1.00 97.06 204 ALA A O 1
ATOM 1508 N N . GLY A 1 205 ? -16.920 5.341 2.248 1.00 96.81 205 GLY A N 1
ATOM 1509 C CA . GLY A 1 205 ? -17.607 4.571 3.290 1.00 96.81 205 GLY A CA 1
ATOM 1510 C C . GLY A 1 205 ? -17.056 3.165 3.545 1.00 96.81 205 GLY A C 1
ATOM 1511 O O . GLY A 1 205 ? -17.733 2.396 4.218 1.00 96.81 205 GLY A O 1
ATOM 1512 N N . TYR A 1 206 ? -15.869 2.842 3.025 1.00 97.38 206 TYR A N 1
ATOM 1513 C CA . TYR A 1 206 ? -15.190 1.561 3.251 1.00 97.38 206 TYR A CA 1
ATOM 1514 C C . TYR A 1 206 ? -14.662 1.491 4.693 1.00 97.38 206 TYR A C 1
ATOM 1516 O O . TYR A 1 206 ? -14.030 2.446 5.160 1.00 97.38 206 TYR A O 1
ATOM 1524 N N . GLU A 1 207 ? -14.883 0.378 5.394 1.00 96.12 207 GLU A N 1
ATOM 1525 C CA . GLU A 1 207 ? -14.304 0.145 6.721 1.00 96.12 207 GLU A CA 1
ATOM 1526 C C . GLU A 1 207 ? -12.855 -0.347 6.569 1.00 96.12 207 GLU A C 1
ATOM 1528 O O . GLU A 1 207 ? -12.585 -1.408 6.006 1.00 96.12 207 GLU A O 1
ATOM 1533 N N . VAL A 1 208 ? -11.909 0.470 7.047 1.00 96.88 208 VAL A N 1
ATOM 1534 C CA . VAL A 1 208 ? -10.464 0.232 6.935 1.00 96.88 208 VAL A CA 1
ATOM 1535 C C . VAL A 1 208 ? -9.884 -0.018 8.323 1.00 96.88 208 VAL A C 1
ATOM 1537 O O . VAL A 1 208 ? -9.956 0.852 9.193 1.00 96.88 208 VAL A O 1
ATOM 1540 N N . GLU A 1 209 ? -9.291 -1.192 8.519 1.00 95.56 209 GLU A N 1
ATOM 1541 C CA . GLU A 1 209 ? -8.732 -1.631 9.802 1.00 95.56 209 GLU A CA 1
ATOM 1542 C C . GLU A 1 209 ? -7.197 -1.628 9.828 1.00 95.56 209 GLU A C 1
ATOM 1544 O O . GLU A 1 209 ? -6.530 -1.519 8.794 1.00 95.56 209 GLU A O 1
ATOM 1549 N N . THR A 1 210 ? -6.614 -1.747 11.027 1.00 95.50 210 THR A N 1
ATOM 1550 C CA . THR A 1 210 ? -5.149 -1.788 11.207 1.00 95.50 210 THR A CA 1
ATOM 1551 C C . THR A 1 210 ? -4.666 -3.025 11.959 1.00 95.50 210 THR A C 1
ATOM 1553 O O . THR A 1 210 ? -5.310 -3.513 12.886 1.00 95.50 210 THR A O 1
ATOM 1556 N N . VAL A 1 211 ? -3.487 -3.529 11.588 1.00 93.44 211 VAL A N 1
ATOM 1557 C CA . VAL A 1 211 ? -2.883 -4.727 12.192 1.00 93.44 211 VAL A CA 1
ATOM 1558 C C . VAL A 1 211 ? -1.363 -4.584 12.295 1.00 93.44 211 VAL A C 1
ATOM 1560 O O . VAL A 1 211 ? -0.729 -4.031 11.403 1.00 93.44 211 VAL A O 1
ATOM 1563 N N . ARG A 1 212 ? -0.740 -5.091 13.366 1.00 92.44 212 ARG A N 1
ATOM 1564 C CA . ARG A 1 212 ? 0.732 -5.151 13.466 1.00 92.44 212 ARG A CA 1
ATOM 1565 C C . ARG A 1 212 ? 1.240 -6.459 12.855 1.00 92.44 212 ARG A C 1
ATOM 1567 O O . ARG A 1 212 ? 0.711 -7.521 13.179 1.00 92.44 212 ARG A O 1
ATOM 1574 N N . VAL A 1 213 ? 2.257 -6.387 11.995 1.00 81.62 213 VAL A N 1
ATOM 1575 C CA . VAL A 1 213 ? 2.759 -7.532 11.210 1.00 81.62 213 VAL A CA 1
ATOM 1576 C C . VAL A 1 213 ? 4.262 -7.718 11.412 1.00 81.62 213 VAL A C 1
ATOM 1578 O O . VAL A 1 213 ? 5.069 -7.053 10.768 1.00 81.62 213 VAL A O 1
ATOM 1581 N N . GLY A 1 214 ? 4.619 -8.661 12.288 1.00 80.56 214 GLY A N 1
ATOM 1582 C CA . GLY A 1 214 ? 6.000 -9.093 12.524 1.00 80.56 214 GLY A CA 1
ATOM 1583 C C . GLY A 1 214 ? 6.954 -7.983 12.988 1.00 80.56 214 GLY A C 1
ATOM 1584 O O . GLY A 1 214 ? 6.545 -6.972 13.554 1.00 80.56 214 GLY A O 1
ATOM 1585 N N . GLU A 1 215 ? 8.241 -8.207 12.735 1.00 84.38 215 GLU A N 1
ATOM 1586 C CA . GLU A 1 215 ? 9.271 -7.163 12.675 1.00 84.38 215 GLU A CA 1
ATOM 1587 C C . GLU A 1 215 ? 9.546 -6.826 11.198 1.00 84.38 215 GLU A C 1
ATOM 1589 O O . GLU A 1 215 ? 9.332 -7.670 10.323 1.00 84.38 215 GLU A O 1
ATOM 1594 N N . ARG A 1 216 ? 10.035 -5.613 10.905 1.00 85.81 216 ARG A N 1
ATOM 1595 C CA . ARG A 1 216 ? 10.293 -5.131 9.537 1.00 85.81 216 ARG A CA 1
ATOM 1596 C C . ARG A 1 216 ? 11.663 -4.466 9.412 1.00 85.81 216 ARG A C 1
ATOM 1598 O O . ARG A 1 216 ? 12.087 -3.720 10.292 1.00 85.81 216 ARG A O 1
ATOM 1605 N N . VAL A 1 217 ? 12.311 -4.651 8.263 1.00 81.94 217 VAL A N 1
ATOM 1606 C CA . VAL A 1 217 ? 13.354 -3.753 7.750 1.00 81.94 217 VAL A CA 1
ATOM 1607 C C . VAL A 1 217 ? 12.870 -3.142 6.436 1.00 81.94 217 VAL A C 1
ATOM 1609 O O . VAL A 1 217 ? 12.453 -3.848 5.522 1.00 81.94 217 VAL A O 1
ATOM 1612 N N . ASN A 1 218 ? 12.924 -1.814 6.359 1.00 83.12 218 ASN A N 1
ATOM 1613 C CA . ASN A 1 218 ? 12.593 -1.021 5.179 1.00 83.12 218 ASN A CA 1
ATOM 1614 C C . ASN A 1 218 ? 13.911 -0.548 4.552 1.00 83.12 218 ASN A C 1
ATOM 1616 O O . ASN A 1 218 ? 14.567 0.335 5.107 1.00 83.12 218 ASN A O 1
ATOM 1620 N N . VAL A 1 219 ? 14.329 -1.160 3.447 1.00 78.94 219 VAL A N 1
ATOM 1621 C CA . VAL A 1 219 ? 15.666 -1.005 2.858 1.00 78.94 219 VAL A CA 1
ATOM 1622 C C . VAL A 1 219 ? 15.771 0.343 2.142 1.00 78.94 219 VAL A C 1
ATOM 1624 O O . VAL A 1 219 ? 15.222 0.528 1.060 1.00 78.94 219 VAL A O 1
ATOM 1627 N N . ASN A 1 220 ? 16.460 1.307 2.763 1.00 76.75 220 ASN A N 1
ATOM 1628 C CA . ASN A 1 220 ? 16.608 2.677 2.247 1.00 76.75 220 ASN A CA 1
ATOM 1629 C C . ASN A 1 220 ? 18.076 3.113 2.097 1.00 76.75 220 ASN A C 1
ATOM 1631 O O . ASN A 1 220 ? 18.368 4.026 1.315 1.00 76.75 220 ASN A O 1
ATOM 1635 N N . ILE A 1 221 ? 19.003 2.448 2.792 1.00 78.06 221 ILE A N 1
ATOM 1636 C CA . ILE A 1 221 ? 20.459 2.575 2.630 1.00 78.06 221 ILE A CA 1
ATOM 1637 C C . ILE A 1 221 ? 21.125 1.185 2.544 1.00 78.06 221 ILE A C 1
ATOM 1639 O O . ILE A 1 221 ? 20.528 0.202 2.976 1.00 78.06 221 ILE A O 1
ATOM 1643 N N . PRO A 1 222 ? 22.358 1.058 2.006 1.00 76.00 222 PRO A N 1
ATOM 1644 C CA . PRO A 1 222 ? 23.047 -0.237 1.907 1.00 76.00 222 PRO A CA 1
ATOM 1645 C C . PRO A 1 222 ? 23.191 -0.984 3.243 1.00 76.00 222 PRO A C 1
ATOM 1647 O O . PRO A 1 222 ? 23.118 -2.209 3.267 1.00 76.00 222 PRO A O 1
ATOM 1650 N N . ASP A 1 223 ? 23.332 -0.258 4.352 1.00 80.56 223 ASP A N 1
ATOM 1651 C CA . ASP A 1 223 ? 23.441 -0.814 5.706 1.00 80.56 223 ASP A CA 1
ATOM 1652 C C . ASP A 1 223 ? 22.157 -1.559 6.145 1.00 80.56 223 ASP A C 1
ATOM 1654 O O . ASP A 1 223 ? 22.208 -2.448 6.997 1.00 80.56 223 ASP A O 1
ATOM 1658 N N . ASP A 1 224 ? 21.001 -1.262 5.537 1.00 77.62 224 ASP A N 1
ATOM 1659 C CA . ASP A 1 224 ? 19.754 -1.995 5.787 1.00 77.62 224 ASP A CA 1
ATOM 1660 C C . ASP A 1 224 ? 19.765 -3.407 5.191 1.00 77.62 224 ASP A C 1
ATOM 1662 O O . ASP A 1 224 ? 19.008 -4.259 5.650 1.00 77.62 224 ASP A O 1
ATOM 1666 N N . ILE A 1 225 ? 20.629 -3.689 4.210 1.00 75.38 225 ILE A N 1
ATOM 1667 C CA . ILE A 1 225 ? 20.714 -5.007 3.566 1.00 75.38 225 ILE A CA 1
ATOM 1668 C C . ILE A 1 225 ? 21.221 -6.050 4.571 1.00 75.38 225 ILE A C 1
ATOM 1670 O O . ILE A 1 225 ? 20.655 -7.135 4.668 1.00 75.38 225 ILE A O 1
ATOM 1674 N N . GLU A 1 226 ? 22.225 -5.714 5.391 1.00 78.00 226 GLU A N 1
ATOM 1675 C CA . GLU A 1 226 ? 22.712 -6.612 6.450 1.00 78.00 226 GLU A CA 1
ATOM 1676 C C . GLU A 1 226 ? 21.638 -6.839 7.528 1.00 78.00 226 GLU A C 1
ATOM 1678 O O . GLU A 1 226 ? 21.415 -7.975 7.954 1.00 78.00 226 GLU A O 1
ATOM 1683 N N . ARG A 1 227 ? 20.902 -5.781 7.902 1.00 77.06 227 ARG A N 1
ATOM 1684 C CA . ARG A 1 227 ? 19.773 -5.855 8.847 1.00 77.06 227 ARG A CA 1
ATOM 1685 C C . ARG A 1 227 ? 18.657 -6.765 8.324 1.00 77.06 227 ARG A C 1
ATOM 1687 O O . ARG A 1 227 ? 18.167 -7.615 9.063 1.00 77.06 227 ARG A O 1
ATOM 1694 N N . ALA A 1 228 ? 18.277 -6.607 7.057 1.00 74.75 228 ALA A N 1
ATOM 1695 C CA . ALA A 1 228 ? 17.273 -7.422 6.381 1.00 74.75 228 ALA A CA 1
ATOM 1696 C C . ALA A 1 228 ? 17.708 -8.893 6.276 1.00 74.75 228 ALA A C 1
ATOM 1698 O O . ALA A 1 228 ? 16.935 -9.789 6.617 1.00 74.75 228 ALA A O 1
ATOM 1699 N N . SER A 1 229 ? 18.959 -9.152 5.882 1.00 74.69 229 SER A N 1
ATOM 1700 C CA . SER A 1 229 ? 19.515 -10.507 5.817 1.00 74.69 229 SER A CA 1
ATOM 1701 C C . SER A 1 229 ? 19.551 -11.192 7.189 1.00 74.69 229 SER A C 1
ATOM 1703 O O . SER A 1 229 ? 19.222 -12.374 7.277 1.00 74.69 229 SER A O 1
ATOM 1705 N N . GLY A 1 230 ? 19.901 -10.473 8.262 1.00 73.69 230 GLY A N 1
ATOM 1706 C CA . GLY A 1 230 ? 19.832 -10.992 9.635 1.00 73.69 230 GLY A CA 1
ATOM 1707 C C . GLY A 1 230 ? 18.398 -11.308 10.076 1.00 73.69 230 GLY A C 1
ATOM 1708 O O . GLY A 1 230 ? 18.145 -12.377 10.636 1.00 73.69 230 GLY A O 1
ATOM 1709 N N . LEU A 1 231 ? 17.438 -10.436 9.744 1.00 77.06 231 LEU A N 1
ATOM 1710 C CA . LEU A 1 231 ? 16.017 -10.636 10.052 1.00 77.06 231 LEU A CA 1
ATOM 1711 C C . LEU A 1 231 ? 15.471 -11.930 9.424 1.00 77.06 231 LEU A C 1
ATOM 1713 O O . LEU A 1 231 ? 14.853 -12.741 10.112 1.00 77.06 231 LEU A O 1
ATOM 1717 N N . VAL A 1 232 ? 15.772 -12.165 8.143 1.00 71.12 232 VAL A N 1
ATOM 1718 C CA . VAL A 1 232 ? 15.391 -13.386 7.403 1.00 71.12 232 VAL A CA 1
ATOM 1719 C C . VAL A 1 232 ? 16.016 -14.646 8.011 1.00 71.12 232 VAL A C 1
ATOM 1721 O O . VAL A 1 232 ? 15.387 -15.702 8.041 1.00 71.12 232 VAL A O 1
ATOM 1724 N N . ARG A 1 233 ? 17.244 -14.550 8.531 1.00 72.75 233 ARG A N 1
ATOM 1725 C CA . ARG A 1 233 ? 17.954 -15.665 9.186 1.00 72.75 233 ARG A CA 1
ATOM 1726 C C . ARG A 1 233 ? 17.457 -15.950 10.611 1.00 72.75 233 ARG A C 1
ATOM 1728 O O . ARG A 1 233 ? 17.891 -16.932 11.211 1.00 72.75 233 ARG A O 1
ATOM 1735 N N . GLY A 1 234 ? 16.557 -15.124 11.153 1.00 67.38 234 GLY A N 1
ATOM 1736 C CA . GLY A 1 234 ? 16.104 -15.202 12.545 1.00 67.38 234 GLY A CA 1
ATOM 1737 C C . GLY A 1 234 ? 17.144 -14.706 13.556 1.00 67.38 234 GLY A C 1
ATOM 1738 O O . GLY A 1 234 ? 17.062 -15.038 14.738 1.00 67.38 234 GLY A O 1
ATOM 1739 N N . GLU A 1 235 ? 18.131 -13.925 13.109 1.00 59.31 235 GLU A N 1
ATOM 1740 C CA . GLU A 1 235 ? 19.213 -13.367 13.927 1.00 59.31 235 GLU A CA 1
ATOM 1741 C C . GLU A 1 235 ? 18.735 -12.079 14.626 1.00 59.31 235 GLU A C 1
ATOM 1743 O O . GLU A 1 235 ? 19.228 -10.982 14.364 1.00 59.31 235 GLU A O 1
ATOM 1748 N N . SER A 1 236 ? 17.731 -12.198 15.507 1.00 46.78 236 SER A N 1
ATOM 1749 C CA . SER A 1 236 ? 17.125 -11.051 16.196 1.00 46.78 236 SER A CA 1
ATOM 1750 C C . SER A 1 236 ? 18.133 -10.327 17.103 1.00 46.78 236 SER A C 1
ATOM 1752 O O . SER A 1 236 ? 18.659 -10.860 18.087 1.00 46.78 236 SER A O 1
ATOM 1754 N N . GLY A 1 237 ? 18.429 -9.077 16.734 1.00 42.88 237 GLY A N 1
ATOM 1755 C CA . GLY A 1 237 ? 19.521 -8.282 17.293 1.00 42.88 237 GLY A CA 1
ATOM 1756 C C . GLY A 1 237 ? 19.343 -7.982 18.779 1.00 42.88 237 GLY A C 1
ATOM 1757 O O . GLY A 1 237 ? 18.647 -7.042 19.155 1.00 42.88 237 GLY A O 1
ATOM 1758 N N . THR A 1 238 ? 20.018 -8.752 19.636 1.00 33.53 238 THR A N 1
ATOM 1759 C CA . THR A 1 238 ? 19.943 -8.605 21.098 1.00 33.53 238 THR A CA 1
ATOM 1760 C C . THR A 1 238 ? 20.815 -7.440 21.590 1.00 33.53 238 THR A C 1
ATOM 1762 O O . THR A 1 238 ? 21.842 -7.635 22.241 1.00 33.53 238 THR A O 1
ATOM 1765 N N . SER A 1 239 ? 20.410 -6.210 21.273 1.00 33.22 239 SER A N 1
ATOM 1766 C CA . SER A 1 239 ? 20.987 -4.995 21.863 1.00 33.22 239 SER A CA 1
ATOM 1767 C C . SER A 1 239 ? 20.483 -4.818 23.298 1.00 33.22 239 SER A C 1
ATOM 1769 O O . SER A 1 239 ? 19.277 -4.747 23.530 1.00 33.22 239 SER A O 1
ATOM 1771 N N . SER A 1 240 ? 21.419 -4.789 24.251 1.00 29.31 240 SER A N 1
ATOM 1772 C CA . SER A 1 240 ? 21.183 -4.599 25.697 1.00 29.31 240 SER A CA 1
ATOM 1773 C C . SER A 1 240 ? 21.446 -3.165 26.154 1.00 29.31 240 SER A C 1
ATOM 1775 O O . SER A 1 240 ? 22.229 -2.478 25.463 1.00 29.31 240 SER A O 1
#